Protein AF-A0A935DLG8-F1 (afdb_monomer)

Foldseek 3Di:
DVVVVVVVVVVVVCVLVVVLVVVLVVCCVPPNDVSSVVSVVVSVVVVVVVVVVVVVCVVVPVLPPPPPPPCPVVSVVLVVLVVQLVVLVVVLVVLVVCVVVVNDDPVRSVVSNVVSVVSNVVSVVVNVVSCVVVVVVVVVVVVVVVVVVVVVVVVVPDDDDDDDDDDDDDDDDDQQADPVPRHRDDPPDQAHPPPRHGDDDDDPDDDD

Solvent-accessible surface area (backbone atoms only — not comparable to full-atom values): 12478 Å² total; per-residue (Å²): 115,68,74,59,52,57,51,50,55,54,51,60,69,43,47,64,57,50,50,55,55,60,57,36,53,62,37,36,76,75,64,31,70,72,50,32,55,53,49,52,53,49,54,52,50,55,49,50,52,51,53,52,50,51,54,50,45,55,71,73,38,80,85,64,74,88,55,81,86,82,39,64,65,58,51,52,54,50,50,54,35,51,51,50,27,50,50,25,54,48,50,52,53,53,51,52,50,36,39,74,72,65,77,42,54,75,66,62,47,53,56,51,49,54,51,35,52,49,52,26,52,52,29,49,50,55,49,55,58,69,43,45,66,57,51,56,51,52,51,50,54,50,53,53,51,52,51,51,53,53,50,62,61,54,69,72,71,66,87,85,79,84,85,85,81,89,77,90,83,90,78,82,90,72,91,73,35,36,92,89,76,57,51,77,60,64,98,82,48,56,48,33,91,86,79,65,49,69,67,67,82,79,84,82,78,86,80,134

pLDDT: mean 79.9, std 19.85, range [30.58, 98.25]

Mean predicted aligned error: 19.01 Å

Radius of gyration: 32.52 Å; Cα contacts (8 Å, |Δi|>4): 87; chains: 1; bounding box: 88×68×73 Å

Sequence (208 aa):
MTEAHERFGRYMALIPVAVVALVAVPIGLTKGAPAVVLWFGFAMFSGAVLLFWETLRLVLDPTRSGDAAEGEDDGAALGALEERKRAAVQALRDLEFERSIGRLGEEDHRALEARYREEARAAMRAIDEGIGPWRTRAEAMLAEAEAAELAVTSDAAKPDAAKSETKATAAPATEAGCPKCQTLNDEDAVFCKRCGHRLKAEVADATT

Structure (mmCIF, N/CA/C/O backbone):
data_AF-A0A935DLG8-F1
#
_entry.id   AF-A0A935DLG8-F1
#
loop_
_atom_site.group_PDB
_atom_site.id
_atom_site.type_symbol
_atom_site.label_atom_id
_atom_site.label_alt_id
_atom_site.label_comp_id
_atom_site.label_asym_id
_atom_site.label_entity_id
_atom_site.label_seq_id
_atom_site.pdbx_PDB_ins_code
_atom_site.Cartn_x
_atom_site.Cartn_y
_atom_site.Cartn_z
_atom_site.occupancy
_atom_site.B_iso_or_equiv
_atom_site.auth_seq_id
_atom_site.auth_comp_id
_atom_site.auth_asym_id
_atom_site.auth_atom_id
_atom_site.pdbx_PDB_model_num
ATOM 1 N N . MET A 1 1 ? -4.956 -18.306 -28.225 1.00 52.53 1 MET A N 1
ATOM 2 C CA . MET A 1 1 ? -4.948 -16.907 -27.730 1.00 52.53 1 MET A CA 1
ATOM 3 C C . MET A 1 1 ? -3.629 -16.518 -27.054 1.00 52.53 1 MET A C 1
ATOM 5 O O . MET A 1 1 ? -3.282 -15.346 -27.079 1.00 52.53 1 MET A O 1
ATOM 9 N N . THR A 1 2 ? -2.842 -17.474 -26.553 1.00 57.19 2 THR A N 1
ATOM 10 C CA . THR A 1 2 ? -1.511 -17.269 -25.947 1.00 57.19 2 THR A CA 1
ATOM 11 C C . THR A 1 2 ? -0.464 -16.663 -26.900 1.00 57.19 2 THR A C 1
ATOM 13 O O . THR A 1 2 ? 0.182 -15.683 -26.545 1.00 57.19 2 THR A O 1
ATOM 16 N N . GLU A 1 3 ? -0.376 -17.119 -28.157 1.00 60.28 3 GLU A N 1
ATOM 17 C CA . GLU A 1 3 ? 0.591 -16.575 -29.140 1.00 60.28 3 GLU A CA 1
ATOM 18 C C . GLU A 1 3 ? 0.334 -15.115 -29.567 1.00 60.28 3 GLU A C 1
ATOM 20 O O . GLU A 1 3 ? 1.223 -14.436 -30.093 1.00 60.28 3 GLU A O 1
ATOM 25 N N . ALA A 1 4 ? -0.901 -14.629 -29.418 1.00 62.75 4 ALA A N 1
ATOM 26 C CA . ALA A 1 4 ? -1.255 -13.248 -29.741 1.00 62.75 4 ALA A CA 1
ATOM 27 C C . ALA A 1 4 ? -0.830 -12.295 -28.611 1.00 62.75 4 ALA A C 1
ATOM 29 O O . ALA A 1 4 ? -0.275 -11.233 -28.893 1.00 62.75 4 ALA A O 1
ATOM 30 N N . HIS A 1 5 ? -0.995 -12.711 -27.349 1.00 62.94 5 HIS A N 1
ATOM 31 C CA . HIS A 1 5 ? -0.525 -11.971 -26.172 1.00 62.94 5 HIS A CA 1
ATOM 32 C C . HIS A 1 5 ? 1.003 -11.872 -26.121 1.00 62.94 5 HIS A C 1
ATOM 34 O O . HIS A 1 5 ? 1.548 -10.800 -25.858 1.00 62.94 5 HIS A O 1
ATOM 40 N N . GLU A 1 6 ? 1.706 -12.956 -26.453 1.00 67.50 6 GLU A N 1
ATOM 41 C CA . GLU A 1 6 ? 3.172 -12.978 -26.445 1.00 67.50 6 GLU A CA 1
ATOM 42 C C . GLU A 1 6 ? 3.780 -12.080 -27.539 1.00 67.50 6 GLU A C 1
ATOM 44 O O . GLU A 1 6 ? 4.778 -11.383 -27.331 1.00 67.50 6 GLU A O 1
ATOM 49 N N . ARG A 1 7 ? 3.148 -12.027 -28.720 1.00 68.75 7 ARG A N 1
ATOM 50 C CA . ARG A 1 7 ? 3.508 -11.055 -29.763 1.00 68.75 7 ARG A CA 1
ATOM 51 C C . ARG A 1 7 ? 3.233 -9.626 -29.307 1.00 68.75 7 ARG A C 1
ATOM 53 O O . ARG A 1 7 ? 4.105 -8.775 -29.464 1.00 68.75 7 ARG A O 1
ATOM 60 N N . PHE A 1 8 ? 2.072 -9.371 -28.712 1.00 71.50 8 PHE A N 1
ATOM 61 C CA . PHE A 1 8 ? 1.676 -8.038 -28.260 1.00 71.50 8 PHE A CA 1
ATOM 62 C C . PHE A 1 8 ? 2.629 -7.461 -27.199 1.00 71.50 8 PHE A C 1
ATOM 64 O O . PHE A 1 8 ? 3.081 -6.324 -27.340 1.00 71.50 8 PHE A O 1
ATOM 71 N N . GLY A 1 9 ? 3.027 -8.258 -26.200 1.00 74.69 9 GLY A N 1
ATOM 72 C CA . GLY A 1 9 ? 3.984 -7.835 -25.167 1.00 74.69 9 GLY A CA 1
ATOM 73 C C . GLY A 1 9 ? 5.370 -7.496 -25.727 1.00 74.69 9 GLY A C 1
ATOM 74 O O . GLY A 1 9 ? 5.982 -6.495 -25.350 1.00 74.69 9 GLY A O 1
ATOM 75 N N . ARG A 1 10 ? 5.841 -8.272 -26.708 1.00 74.94 10 ARG A N 1
ATOM 76 C CA . ARG A 1 10 ? 7.117 -8.013 -27.388 1.00 74.94 10 ARG A CA 1
ATOM 77 C C . ARG A 1 10 ? 7.081 -6.748 -28.245 1.00 74.94 10 ARG A C 1
ATOM 79 O O . ARG A 1 10 ? 8.049 -5.996 -28.232 1.00 74.94 10 ARG A O 1
ATOM 86 N N . TYR A 1 11 ? 5.983 -6.472 -28.951 1.00 78.25 11 TYR A N 1
ATOM 87 C CA . TYR A 1 11 ? 5.843 -5.211 -29.689 1.00 78.25 11 TYR A CA 1
ATOM 88 C C . TYR A 1 11 ? 5.786 -4.007 -28.745 1.00 78.25 11 TYR A C 1
ATOM 90 O O . TYR A 1 11 ? 6.473 -3.023 -28.999 1.00 78.25 11 TYR A O 1
ATOM 98 N N . MET A 1 12 ? 5.062 -4.110 -27.627 1.00 78.00 12 MET A N 1
ATOM 99 C CA . MET A 1 12 ? 4.985 -3.063 -26.599 1.00 78.00 12 MET A CA 1
ATOM 100 C C . MET A 1 12 ? 6.363 -2.670 -26.043 1.00 78.00 12 MET A C 1
ATOM 102 O O . MET A 1 12 ? 6.661 -1.482 -25.936 1.00 78.00 12 MET A O 1
ATOM 106 N N . ALA A 1 13 ? 7.235 -3.644 -25.764 1.00 78.00 13 ALA A N 1
ATOM 107 C CA . ALA A 1 13 ? 8.596 -3.381 -25.284 1.00 78.00 13 ALA A CA 1
ATOM 108 C C . ALA A 1 13 ? 9.502 -2.711 -26.339 1.00 78.00 13 ALA A C 1
ATOM 110 O O . ALA A 1 13 ? 10.445 -1.999 -25.992 1.00 78.00 13 ALA A O 1
ATOM 111 N N . LEU A 1 14 ? 9.215 -2.905 -27.630 1.00 85.38 14 LEU A N 1
ATOM 112 C CA . LEU A 1 14 ? 10.002 -2.345 -28.733 1.00 85.38 14 LEU A CA 1
ATOM 113 C C . LEU A 1 14 ? 9.584 -0.920 -29.124 1.00 85.38 14 LEU A C 1
ATOM 115 O O . LEU A 1 14 ? 10.394 -0.199 -29.706 1.00 85.38 14 LEU A O 1
ATOM 119 N N . ILE A 1 15 ? 8.365 -0.484 -28.784 1.00 86.88 15 ILE A N 1
ATOM 120 C CA . ILE A 1 15 ? 7.863 0.876 -29.063 1.00 86.88 15 ILE A CA 1
ATOM 121 C C . ILE A 1 15 ? 8.821 1.975 -28.564 1.00 86.88 15 ILE A C 1
ATOM 123 O O . ILE A 1 15 ? 9.218 2.807 -29.383 1.00 86.88 15 ILE A O 1
ATOM 127 N N . PRO A 1 16 ? 9.247 2.018 -27.285 1.00 87.44 16 PRO A N 1
ATOM 128 C CA . PRO A 1 16 ? 10.123 3.091 -26.808 1.00 87.44 16 PRO A CA 1
ATOM 129 C C . PRO A 1 16 ? 11.492 3.075 -27.498 1.00 87.44 16 PRO A C 1
ATOM 131 O O . PRO A 1 16 ? 12.027 4.133 -27.826 1.00 87.44 16 PRO A O 1
ATOM 134 N N . VAL A 1 17 ? 12.033 1.890 -27.796 1.00 89.00 17 VAL A N 1
ATOM 135 C CA . VAL A 1 17 ? 13.308 1.741 -28.518 1.00 89.00 17 VAL A CA 1
ATOM 136 C C . VAL A 1 17 ? 13.192 2.292 -29.941 1.00 89.00 17 VAL A C 1
ATOM 138 O O . VAL A 1 17 ? 14.053 3.054 -30.383 1.00 89.00 17 VAL A O 1
ATOM 141 N N . ALA A 1 18 ? 12.105 1.961 -30.641 1.00 90.12 18 ALA A N 1
ATOM 142 C CA . ALA A 1 18 ? 11.834 2.462 -31.983 1.00 90.12 18 ALA A CA 1
ATOM 143 C C . ALA A 1 18 ? 11.663 3.989 -31.999 1.00 90.12 18 ALA A C 1
ATOM 145 O O . ALA A 1 18 ? 12.208 4.652 -32.879 1.00 90.12 18 ALA A O 1
ATOM 146 N N . VAL A 1 19 ? 10.973 4.560 -31.005 1.00 91.75 19 VAL A N 1
ATOM 147 C CA . VAL A 1 19 ? 10.807 6.017 -30.864 1.00 91.75 19 VAL A CA 1
ATOM 148 C C . VAL A 1 19 ? 12.154 6.707 -30.644 1.00 91.75 19 VAL A C 1
ATOM 150 O O . VAL A 1 19 ? 12.463 7.675 -31.339 1.00 91.75 19 VAL A O 1
ATOM 153 N N . VAL A 1 20 ? 12.994 6.197 -29.736 1.00 93.88 20 VAL A N 1
ATOM 154 C CA . VAL A 1 20 ? 14.325 6.771 -29.472 1.00 93.88 20 VAL A CA 1
ATOM 155 C C . VAL A 1 20 ? 15.205 6.728 -30.725 1.00 93.88 20 VAL A C 1
ATOM 157 O O . VAL A 1 20 ? 15.853 7.726 -31.046 1.00 93.88 20 VAL A O 1
ATOM 160 N N . ALA A 1 21 ? 15.193 5.615 -31.464 1.00 90.88 21 ALA A N 1
ATOM 161 C CA . ALA A 1 21 ? 15.950 5.469 -32.706 1.00 90.88 21 ALA A CA 1
ATOM 162 C C . ALA A 1 21 ? 15.435 6.394 -33.823 1.00 90.88 21 ALA A C 1
ATOM 164 O O . ALA A 1 21 ? 16.232 7.022 -34.519 1.00 90.88 21 ALA A O 1
ATOM 165 N N . LEU A 1 22 ? 14.113 6.532 -33.968 1.00 93.75 22 LEU A N 1
ATOM 166 C CA . LEU A 1 22 ? 13.4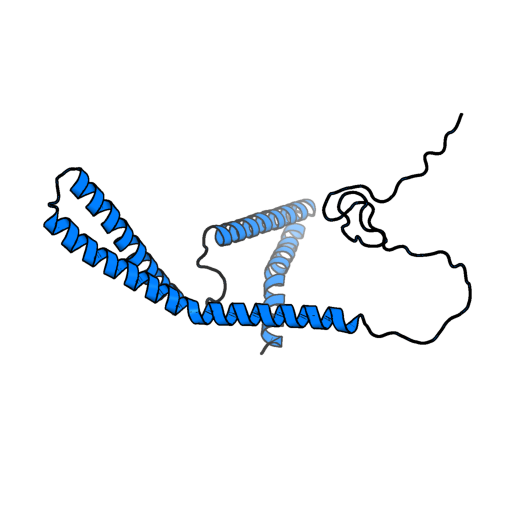98 7.386 -34.986 1.00 93.75 22 LEU A CA 1
ATOM 167 C C . LEU A 1 22 ? 13.818 8.867 -34.749 1.00 93.75 22 LEU A C 1
ATOM 169 O O . LEU A 1 22 ? 14.085 9.592 -35.703 1.00 93.75 22 LEU A O 1
ATOM 173 N N . VAL A 1 23 ? 13.865 9.306 -33.487 1.00 92.25 23 VAL A N 1
ATOM 174 C CA . VAL A 1 23 ? 14.232 10.682 -33.108 1.00 92.25 23 VAL A CA 1
ATOM 175 C C . VAL A 1 23 ? 15.739 10.947 -33.258 1.00 92.25 23 VAL A C 1
ATOM 177 O O . VAL A 1 23 ? 16.140 12.074 -33.550 1.00 92.25 23 VAL A O 1
ATOM 180 N N . ALA A 1 24 ? 16.590 9.923 -33.152 1.00 92.00 24 ALA A N 1
ATOM 181 C CA . ALA A 1 24 ? 18.034 10.074 -33.341 1.00 92.00 24 ALA A CA 1
ATOM 182 C C . ALA A 1 24 ? 18.414 10.479 -34.782 1.00 92.00 24 ALA A C 1
ATOM 184 O O . ALA A 1 24 ? 19.366 11.238 -34.976 1.00 92.00 24 ALA A O 1
ATOM 185 N N . VAL A 1 25 ? 17.654 10.027 -35.789 1.00 91.19 25 VAL A N 1
ATOM 186 C CA . VAL A 1 25 ? 17.903 10.315 -37.216 1.00 91.19 25 VAL A CA 1
ATOM 187 C C . VAL A 1 25 ? 17.856 11.822 -37.541 1.00 91.19 25 VAL A C 1
ATOM 189 O O . VAL A 1 25 ? 18.861 12.347 -38.029 1.00 91.19 25 VAL A O 1
ATOM 192 N N . PRO A 1 26 ? 16.769 12.571 -37.261 1.00 91.38 26 PRO A N 1
ATOM 193 C CA . PRO A 1 26 ? 16.723 14.009 -37.532 1.00 91.38 26 PRO A CA 1
ATOM 194 C C . PRO A 1 26 ? 17.718 14.810 -36.679 1.00 91.38 26 PRO A C 1
ATOM 196 O O . PRO A 1 26 ? 18.255 15.814 -37.154 1.00 91.38 26 PRO A O 1
ATOM 199 N N . ILE A 1 27 ? 18.020 14.370 -35.451 1.00 91.25 27 ILE A N 1
ATOM 200 C CA . ILE A 1 27 ? 19.039 15.008 -34.599 1.00 91.25 27 ILE A CA 1
ATOM 201 C C . ILE A 1 27 ? 20.423 14.886 -35.245 1.00 91.25 27 ILE A C 1
ATOM 203 O O . ILE A 1 27 ? 21.142 15.880 -35.349 1.00 91.25 27 ILE A O 1
ATOM 207 N N . GLY A 1 28 ? 20.775 13.699 -35.746 1.00 89.75 28 GLY A N 1
ATOM 208 C CA . GLY A 1 28 ? 22.038 13.475 -36.448 1.00 89.75 28 GLY A CA 1
ATOM 209 C C . GLY A 1 28 ? 22.165 14.318 -37.715 1.00 89.75 28 GLY A C 1
ATOM 210 O O . GLY A 1 28 ? 23.213 14.921 -37.941 1.00 89.75 28 GLY A O 1
ATOM 211 N N . LEU A 1 29 ? 21.082 14.431 -38.492 1.00 92.06 29 LEU A N 1
ATOM 212 C CA . LEU A 1 29 ? 21.054 15.214 -39.732 1.00 92.06 29 LEU A CA 1
ATOM 213 C C . LEU A 1 29 ? 21.176 16.730 -39.503 1.00 92.06 29 LEU A C 1
ATOM 215 O O . LEU A 1 29 ? 21.738 17.424 -40.344 1.00 92.06 29 LEU A O 1
ATOM 219 N N . THR A 1 30 ? 20.658 17.257 -38.390 1.00 94.12 30 THR A N 1
ATOM 220 C CA . THR A 1 30 ? 20.586 18.714 -38.150 1.00 94.12 30 THR A CA 1
ATOM 221 C C . THR A 1 30 ? 21.660 19.251 -37.206 1.00 94.12 30 THR A C 1
ATOM 223 O O . THR A 1 30 ? 22.052 20.411 -37.321 1.00 94.12 30 THR A O 1
ATOM 226 N N . LYS A 1 31 ? 22.119 18.439 -36.247 1.00 92.69 31 LYS A N 1
ATOM 227 C CA . LYS A 1 31 ? 23.008 18.857 -35.147 1.00 92.69 31 LYS A CA 1
ATOM 228 C C . LYS A 1 31 ? 24.300 18.037 -35.063 1.00 92.69 31 LYS A C 1
ATOM 230 O O . LYS A 1 31 ? 25.188 18.390 -34.290 1.00 92.69 31 LYS A O 1
ATOM 235 N N . GLY A 1 32 ? 24.421 16.975 -35.862 1.00 91.31 32 GLY A N 1
ATOM 236 C CA . GLY A 1 32 ? 25.608 16.127 -35.939 1.00 91.31 32 GLY A CA 1
ATOM 237 C C . GLY A 1 32 ? 25.717 15.074 -34.830 1.00 91.31 32 GLY A C 1
ATOM 238 O O . GLY A 1 32 ? 24.891 14.978 -33.923 1.00 91.31 32 GLY A O 1
ATOM 239 N N . ALA A 1 33 ? 26.786 14.275 -34.906 1.00 89.62 33 ALA A N 1
ATOM 240 C CA . ALA A 1 33 ? 27.043 13.136 -34.023 1.00 89.62 33 ALA A CA 1
ATOM 241 C C . ALA A 1 33 ? 27.017 13.428 -32.502 1.00 89.62 33 ALA A C 1
ATOM 243 O O . ALA A 1 33 ? 26.414 12.633 -31.779 1.00 89.62 33 ALA A O 1
ATOM 244 N N . PRO A 1 34 ? 27.596 14.528 -31.967 1.00 93.44 34 PRO A N 1
ATOM 245 C CA . PRO A 1 34 ? 27.599 14.743 -30.516 1.00 93.44 34 PRO A CA 1
ATOM 246 C C . PRO A 1 34 ? 26.190 14.950 -29.940 1.00 93.44 34 PRO A C 1
ATOM 248 O O . PRO A 1 34 ? 25.916 14.529 -28.818 1.00 93.44 34 PRO A O 1
ATOM 251 N N . ALA A 1 35 ? 25.263 15.529 -30.710 1.00 92.75 35 ALA A N 1
ATOM 252 C CA . ALA A 1 35 ? 23.8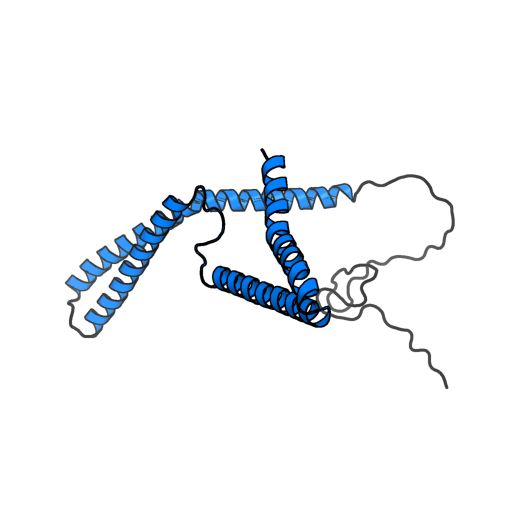78 15.705 -30.277 1.00 92.75 35 ALA A CA 1
ATOM 253 C C . ALA A 1 35 ? 23.119 14.370 -30.174 1.00 92.75 35 ALA A C 1
ATOM 255 O O . ALA A 1 35 ? 22.270 14.207 -29.299 1.00 92.75 35 ALA A O 1
ATOM 256 N N . VAL A 1 36 ? 23.458 13.394 -31.022 1.00 93.31 36 VAL A N 1
ATOM 257 C CA . VAL A 1 36 ? 22.888 12.039 -30.969 1.00 93.31 36 VAL A CA 1
ATOM 258 C C . VAL A 1 36 ? 23.322 11.313 -29.692 1.00 93.31 36 VAL A C 1
ATOM 260 O O . VAL A 1 36 ? 22.500 10.668 -29.046 1.00 93.31 36 VAL A O 1
ATOM 263 N N . VAL A 1 37 ? 24.584 11.469 -29.275 1.00 94.31 37 VAL A N 1
ATOM 264 C CA . VAL A 1 37 ? 25.089 10.893 -28.014 1.00 94.31 37 VAL A CA 1
ATOM 265 C C . VAL A 1 37 ? 24.336 11.464 -26.808 1.00 94.31 37 VAL A C 1
ATOM 267 O O . VAL A 1 37 ? 23.894 10.708 -25.943 1.00 94.31 37 VAL A O 1
ATOM 270 N N . LEU A 1 38 ? 24.130 12.785 -26.773 1.00 95.50 38 LEU A N 1
ATOM 271 C CA . LEU A 1 38 ? 23.362 13.437 -25.707 1.00 95.50 38 LEU A CA 1
ATOM 272 C C . LEU A 1 38 ? 21.899 12.973 -25.675 1.00 95.50 38 LEU A C 1
ATOM 274 O O . LEU A 1 38 ? 21.349 12.770 -24.594 1.00 95.50 38 LEU A O 1
ATOM 278 N N . TRP A 1 39 ? 21.281 12.757 -26.840 1.00 95.88 39 TRP A N 1
ATOM 279 C CA . TRP A 1 39 ? 19.919 12.231 -26.941 1.00 95.88 39 TRP A CA 1
ATOM 280 C C . TRP A 1 39 ? 19.782 10.831 -26.335 1.00 95.88 39 TRP A C 1
ATOM 282 O O . TRP A 1 39 ? 18.875 10.600 -25.537 1.00 95.88 39 TRP A O 1
ATOM 292 N N . PHE A 1 40 ? 20.697 9.911 -26.650 1.00 95.81 40 PHE A N 1
ATOM 293 C CA . PHE A 1 40 ? 20.678 8.575 -26.048 1.00 95.81 40 PHE A CA 1
ATOM 294 C C . PHE A 1 40 ? 20.892 8.622 -24.533 1.00 95.81 40 PHE A C 1
ATOM 296 O O . PHE A 1 40 ? 20.188 7.928 -23.800 1.00 95.81 40 PHE A O 1
ATOM 303 N N . GLY A 1 41 ? 21.805 9.476 -24.057 1.00 96.00 41 GLY A N 1
ATOM 304 C CA . GLY A 1 41 ? 22.008 9.695 -22.623 1.00 96.00 41 GLY A CA 1
ATOM 305 C C . GLY A 1 41 ? 20.740 10.196 -21.926 1.00 96.00 41 GLY A C 1
ATOM 306 O O . GLY A 1 41 ? 20.351 9.660 -20.890 1.00 96.00 41 GLY A O 1
ATOM 307 N N . PHE A 1 42 ? 20.049 11.168 -22.529 1.00 95.75 42 PHE A N 1
ATOM 308 C CA . PHE A 1 42 ? 18.766 11.666 -22.034 1.00 95.75 42 PHE A CA 1
ATOM 309 C C . PHE A 1 42 ? 17.694 10.571 -22.014 1.00 95.75 42 PHE A C 1
ATOM 311 O O . PHE A 1 42 ? 17.070 10.353 -20.980 1.00 95.75 42 PHE A O 1
ATOM 318 N N . ALA A 1 43 ? 17.514 9.840 -23.118 1.00 95.50 43 ALA A N 1
ATOM 319 C CA . ALA A 1 43 ? 16.517 8.777 -23.217 1.00 95.50 43 ALA A CA 1
ATOM 320 C C . ALA A 1 43 ? 16.746 7.669 -22.175 1.00 95.50 43 ALA A C 1
ATOM 322 O O . ALA A 1 43 ? 15.798 7.220 -21.529 1.00 95.50 43 ALA A O 1
ATOM 323 N N . MET A 1 44 ? 18.003 7.266 -21.966 1.00 95.94 44 MET A N 1
ATOM 324 C CA . MET A 1 44 ? 18.373 6.274 -20.956 1.00 95.94 44 MET A CA 1
ATOM 325 C C . MET A 1 44 ? 18.106 6.785 -19.534 1.00 95.94 44 MET A C 1
ATOM 327 O O . MET A 1 44 ? 17.531 6.060 -18.722 1.00 95.94 44 MET A O 1
ATOM 331 N N . PHE A 1 45 ? 18.469 8.036 -19.235 1.00 97.06 45 PHE A N 1
ATOM 332 C CA . PHE A 1 45 ? 18.216 8.643 -17.928 1.00 97.06 45 PHE A CA 1
ATOM 333 C C . PHE A 1 45 ? 16.715 8.784 -17.642 1.00 97.06 45 PHE A C 1
ATOM 335 O O . PHE A 1 45 ? 16.250 8.372 -16.582 1.00 97.06 45 PHE A O 1
ATOM 342 N N . SER A 1 46 ? 15.934 9.297 -18.595 1.00 95.00 46 SER A N 1
ATOM 343 C CA . SER A 1 46 ? 14.477 9.384 -18.471 1.00 95.00 46 SER A CA 1
ATOM 344 C C . SER A 1 46 ? 13.838 8.009 -18.278 1.00 95.00 46 SER A C 1
ATOM 346 O O . SER A 1 46 ? 12.970 7.866 -17.422 1.00 95.00 46 SER A O 1
ATOM 348 N N . GLY A 1 47 ? 14.297 6.986 -19.007 1.00 94.44 47 GLY A N 1
ATOM 349 C CA . GLY A 1 47 ? 13.851 5.606 -18.811 1.00 94.44 47 GLY A CA 1
ATOM 350 C C . GLY A 1 47 ? 14.127 5.096 -17.395 1.00 94.44 47 GLY A C 1
ATOM 351 O O . GLY A 1 47 ? 13.228 4.554 -16.757 1.00 94.44 47 GLY A O 1
ATOM 352 N N . ALA A 1 48 ? 15.329 5.334 -16.863 1.00 95.19 48 ALA A N 1
ATOM 353 C CA . ALA A 1 48 ? 15.678 4.962 -15.492 1.00 95.19 48 ALA A CA 1
ATOM 354 C C . ALA A 1 48 ? 14.802 5.676 -14.449 1.00 95.19 48 ALA A C 1
ATOM 356 O O . ALA A 1 48 ? 14.333 5.039 -13.508 1.00 95.19 48 ALA A O 1
ATOM 357 N N . VAL A 1 49 ? 14.529 6.973 -14.634 1.00 96.81 49 VAL A N 1
ATOM 358 C CA . VAL A 1 49 ? 13.634 7.745 -13.754 1.00 96.81 49 VAL A CA 1
ATOM 359 C C . VAL A 1 49 ? 12.209 7.192 -13.789 1.00 96.81 49 VAL A C 1
ATOM 361 O O . VAL A 1 49 ? 11.590 7.057 -12.736 1.00 96.81 49 VAL A O 1
ATOM 364 N N . LEU A 1 50 ? 11.689 6.835 -14.967 1.00 93.69 50 LEU A N 1
ATOM 365 C CA . LEU A 1 50 ? 10.352 6.249 -15.099 1.00 93.69 50 LEU A CA 1
ATOM 366 C C . LEU A 1 50 ? 10.266 4.861 -14.456 1.00 93.69 50 LEU A C 1
ATOM 368 O O . LEU A 1 50 ? 9.301 4.587 -13.752 1.00 93.69 50 LEU A O 1
ATOM 372 N N . LEU A 1 51 ? 11.280 4.011 -14.643 1.00 91.69 51 LEU A N 1
ATOM 373 C CA . LEU A 1 51 ? 11.345 2.692 -14.004 1.00 91.69 51 LEU A CA 1
ATOM 374 C C . LEU A 1 51 ? 11.430 2.806 -12.480 1.00 91.69 51 LEU A C 1
ATOM 376 O O . LEU A 1 51 ? 10.719 2.104 -11.761 1.00 91.69 51 LEU A O 1
ATOM 380 N N . PHE A 1 52 ? 12.265 3.717 -11.981 1.00 94.38 52 PHE A N 1
ATOM 381 C CA . PHE A 1 52 ? 12.337 4.027 -10.558 1.00 94.38 52 PHE A CA 1
ATOM 382 C C . PHE A 1 52 ? 10.986 4.511 -10.022 1.00 94.38 52 PHE A C 1
ATOM 384 O O . PHE A 1 52 ? 10.529 4.032 -8.988 1.00 94.38 52 PHE A O 1
ATOM 391 N N . TRP A 1 53 ? 10.324 5.422 -10.738 1.00 94.75 53 TRP A N 1
ATOM 392 C CA . TRP A 1 53 ? 9.017 5.946 -10.350 1.00 94.75 53 TRP A CA 1
ATOM 393 C C . TRP A 1 53 ? 7.931 4.866 -10.330 1.00 94.75 53 TRP A C 1
ATOM 395 O O . TRP A 1 53 ? 7.121 4.833 -9.407 1.00 94.75 53 TRP A O 1
ATOM 405 N N . GLU A 1 54 ? 7.934 3.955 -11.302 1.00 92.81 54 GLU A N 1
ATOM 406 C CA . GLU A 1 54 ? 6.996 2.831 -11.336 1.00 92.81 54 GLU A CA 1
ATOM 407 C C . GLU A 1 54 ? 7.248 1.860 -10.179 1.00 92.81 54 GLU A C 1
ATOM 409 O O . GLU A 1 54 ? 6.314 1.436 -9.505 1.00 92.81 54 GLU A O 1
ATOM 414 N N . THR A 1 55 ? 8.520 1.590 -9.876 1.00 88.75 55 THR A N 1
ATOM 415 C CA . THR A 1 55 ? 8.910 0.773 -8.718 1.00 88.75 55 THR A CA 1
ATOM 416 C C . THR A 1 55 ? 8.441 1.425 -7.419 1.00 88.75 55 THR A C 1
ATOM 418 O O . THR A 1 55 ? 7.885 0.762 -6.549 1.00 88.75 55 THR A O 1
ATOM 421 N N . LEU A 1 56 ? 8.615 2.743 -7.296 1.00 92.62 56 LEU A N 1
ATOM 422 C CA . LEU A 1 56 ? 8.155 3.498 -6.139 1.00 92.62 56 LEU A CA 1
ATOM 423 C C . LEU A 1 56 ? 6.630 3.445 -6.009 1.00 92.62 56 LEU A C 1
ATOM 425 O O . LEU A 1 56 ? 6.129 3.247 -4.908 1.00 92.62 56 LEU A O 1
ATOM 429 N N . ARG A 1 57 ? 5.885 3.570 -7.113 1.00 87.19 57 ARG A N 1
ATOM 430 C CA . ARG A 1 57 ? 4.426 3.419 -7.099 1.00 87.19 57 ARG A CA 1
ATOM 431 C C . ARG A 1 57 ? 3.987 2.026 -6.689 1.00 87.19 57 ARG A C 1
ATOM 433 O O . ARG A 1 57 ? 3.076 1.932 -5.887 1.00 87.19 57 ARG A O 1
ATOM 440 N N . LEU A 1 58 ? 4.640 0.975 -7.174 1.00 84.38 58 LEU A N 1
ATOM 441 C CA . LEU A 1 58 ? 4.328 -0.397 -6.764 1.00 84.38 58 LEU A CA 1
ATOM 442 C C . LEU A 1 58 ? 4.528 -0.608 -5.258 1.00 84.38 58 LEU A C 1
ATOM 444 O O . LEU A 1 58 ? 3.757 -1.318 -4.626 1.00 84.38 58 LEU A O 1
ATOM 448 N N . VAL A 1 59 ? 5.545 0.028 -4.673 1.00 84.50 59 VAL A N 1
ATOM 449 C CA . VAL A 1 59 ? 5.800 -0.048 -3.227 1.00 84.50 59 VAL A CA 1
ATOM 450 C C . VAL A 1 59 ? 4.815 0.807 -2.423 1.00 84.50 59 VAL A C 1
ATOM 452 O O . VAL A 1 59 ? 4.425 0.420 -1.324 1.00 84.50 59 VAL A O 1
ATOM 455 N N . LEU A 1 60 ? 4.425 1.976 -2.939 1.00 84.06 60 LEU A N 1
ATOM 456 C CA . LEU A 1 60 ? 3.523 2.906 -2.248 1.00 84.06 60 LEU A CA 1
ATOM 457 C C . LEU A 1 60 ? 2.038 2.573 -2.442 1.00 84.06 60 LEU A C 1
ATOM 459 O O . LEU A 1 60 ? 1.223 2.999 -1.625 1.00 84.06 60 LEU A O 1
ATOM 463 N N . ASP A 1 61 ? 1.692 1.841 -3.496 1.00 75.25 61 ASP A N 1
ATOM 464 C CA . ASP A 1 61 ? 0.330 1.461 -3.851 1.00 75.25 61 ASP A CA 1
ATOM 465 C C . ASP A 1 61 ? 0.166 -0.071 -3.833 1.00 75.25 61 ASP A C 1
ATOM 467 O O . ASP A 1 61 ? 0.207 -0.729 -4.879 1.00 75.25 61 ASP A O 1
ATOM 471 N N . PRO A 1 62 ? -0.035 -0.663 -2.641 1.00 59.06 62 PRO A N 1
ATOM 472 C CA . PRO A 1 62 ? -0.257 -2.099 -2.494 1.00 59.06 62 PRO A CA 1
ATOM 473 C C . PRO A 1 62 ? -1.572 -2.58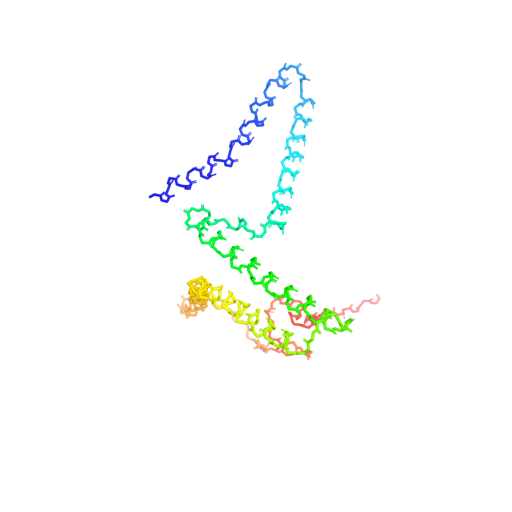4 -3.126 1.00 59.06 62 PRO A C 1
ATOM 475 O O . PRO A 1 62 ? -1.806 -3.787 -3.162 1.00 59.06 62 PRO A O 1
ATOM 478 N N . THR A 1 63 ? -2.426 -1.689 -3.639 1.00 59.81 63 THR A N 1
ATOM 479 C CA . THR A 1 63 ? -3.703 -2.064 -4.269 1.00 59.81 63 THR A CA 1
ATOM 480 C C . THR A 1 63 ? -3.576 -2.398 -5.759 1.00 59.81 63 THR A C 1
ATOM 482 O O . THR A 1 63 ? -4.532 -2.875 -6.362 1.00 59.81 63 THR A O 1
ATOM 485 N N . ARG A 1 64 ? -2.390 -2.211 -6.365 1.00 50.34 64 ARG A N 1
ATOM 486 C CA . ARG A 1 64 ? -2.172 -2.346 -7.819 1.00 50.34 64 ARG A CA 1
ATOM 487 C C . ARG A 1 64 ? -1.532 -3.669 -8.271 1.00 50.34 64 ARG A C 1
ATOM 489 O O . ARG A 1 64 ? -1.117 -3.768 -9.425 1.00 50.34 64 ARG A O 1
ATOM 496 N N . SER A 1 65 ? -1.413 -4.691 -7.419 1.00 47.72 65 SER A N 1
ATOM 497 C CA . SER A 1 65 ? -0.951 -6.016 -7.878 1.00 47.72 65 SER A CA 1
ATOM 498 C C . SER A 1 65 ? -1.846 -6.516 -9.023 1.00 47.72 65 SER A C 1
ATOM 500 O O . SER A 1 65 ? -3.061 -6.600 -8.879 1.00 47.72 65 SER A O 1
ATOM 502 N N . GLY A 1 66 ? -1.234 -6.739 -10.190 1.00 49.56 66 GLY A N 1
ATOM 503 C CA . GLY A 1 66 ? -1.861 -6.664 -11.512 1.00 49.56 66 GLY A CA 1
ATOM 504 C C . GLY A 1 66 ? -2.807 -7.794 -11.926 1.00 49.56 66 GLY A C 1
ATOM 505 O O . GLY A 1 66 ? -2.511 -8.478 -12.898 1.00 49.56 66 GLY A O 1
ATOM 506 N N . ASP A 1 67 ? -3.972 -7.893 -11.284 1.00 46.06 67 ASP A N 1
ATOM 507 C CA . ASP A 1 67 ? -5.098 -8.761 -11.690 1.00 46.06 67 ASP A CA 1
ATOM 508 C C . ASP A 1 67 ? -6.370 -7.949 -12.048 1.00 46.06 67 ASP A C 1
ATOM 510 O O . ASP A 1 67 ? -7.513 -8.377 -11.886 1.00 46.06 67 ASP A O 1
ATOM 514 N N . ALA A 1 68 ? -6.172 -6.730 -12.561 1.00 48.78 68 ALA A N 1
ATOM 515 C CA . ALA A 1 68 ? -7.198 -5.691 -12.732 1.00 48.78 68 ALA A CA 1
ATOM 516 C C . ALA A 1 68 ? -8.286 -5.958 -13.802 1.00 48.78 68 ALA A C 1
ATOM 518 O O . ALA A 1 68 ? -8.994 -5.034 -14.191 1.00 48.78 68 ALA A O 1
ATOM 519 N N . ALA A 1 69 ? -8.438 -7.182 -14.312 1.00 48.47 69 ALA A N 1
ATOM 520 C CA . ALA A 1 69 ? -9.511 -7.504 -15.262 1.00 48.47 69 ALA A CA 1
ATOM 521 C C . ALA A 1 69 ? -10.698 -8.248 -14.623 1.00 48.47 69 ALA A C 1
ATOM 523 O O . ALA A 1 69 ? -11.801 -8.163 -15.156 1.00 48.47 69 ALA A O 1
ATOM 524 N N . GLU A 1 70 ? -10.503 -8.919 -13.480 1.00 50.34 70 GLU A N 1
ATOM 525 C CA . GLU A 1 70 ? -11.573 -9.652 -12.776 1.00 50.34 70 GLU A CA 1
ATOM 526 C C . GLU A 1 70 ? -11.771 -9.200 -11.311 1.00 50.34 70 GLU A C 1
ATOM 528 O O . GLU A 1 70 ? -12.766 -9.576 -10.704 1.00 50.34 70 GLU A O 1
ATOM 533 N N . GLY A 1 71 ? -10.890 -8.350 -10.754 1.00 54.06 71 GLY A N 1
ATOM 534 C CA . GLY A 1 71 ? -10.868 -7.996 -9.320 1.00 54.06 71 GLY A CA 1
ATOM 535 C C . GLY A 1 71 ? -11.259 -6.561 -8.929 1.00 54.06 71 GLY A C 1
ATOM 536 O O . GLY A 1 71 ? -11.098 -6.201 -7.766 1.00 54.06 71 GLY A O 1
ATOM 537 N N . GLU A 1 72 ? -11.742 -5.721 -9.852 1.00 53.88 72 GLU A N 1
ATOM 538 C CA . GLU A 1 72 ? -12.055 -4.307 -9.545 1.00 53.88 72 GLU A CA 1
ATOM 539 C C . GLU A 1 72 ? -13.251 -4.170 -8.568 1.00 53.88 72 GLU A C 1
ATOM 541 O O . GLU A 1 72 ? -13.234 -3.320 -7.677 1.00 53.88 72 GLU A O 1
ATOM 546 N N . ASP A 1 73 ? -14.264 -5.041 -8.689 1.00 63.09 73 ASP A N 1
ATOM 547 C CA . ASP A 1 73 ? -15.435 -5.077 -7.788 1.00 63.09 73 ASP A CA 1
ATOM 548 C C . ASP A 1 73 ? -15.080 -5.697 -6.423 1.00 63.09 73 ASP A C 1
ATOM 550 O O . ASP A 1 73 ? -15.395 -5.139 -5.368 1.00 63.09 73 ASP A O 1
ATOM 554 N N . ASP A 1 74 ? -14.310 -6.790 -6.430 1.00 69.88 74 ASP A N 1
ATOM 555 C CA . ASP A 1 74 ? -13.834 -7.457 -5.213 1.00 69.88 74 ASP A CA 1
ATOM 556 C C . ASP A 1 74 ? -12.898 -6.554 -4.393 1.00 69.88 74 ASP A C 1
ATOM 558 O O . ASP A 1 74 ? -13.012 -6.476 -3.168 1.00 69.88 74 ASP A O 1
ATOM 562 N N . GLY A 1 75 ? -12.000 -5.817 -5.054 1.00 74.69 75 GLY A N 1
ATOM 563 C CA . GLY A 1 75 ? -11.102 -4.861 -4.407 1.00 74.69 75 GLY A CA 1
ATOM 564 C C . GLY A 1 75 ? -11.852 -3.696 -3.755 1.00 74.69 75 GLY A C 1
ATOM 565 O O . GLY A 1 75 ? -11.550 -3.321 -2.620 1.00 74.69 75 GLY A O 1
ATOM 566 N N . ALA A 1 76 ? -12.876 -3.160 -4.426 1.00 78.44 76 ALA A N 1
ATOM 567 C CA . ALA A 1 76 ? -13.726 -2.110 -3.869 1.00 78.44 76 ALA A CA 1
ATOM 568 C C . ALA A 1 76 ? -14.542 -2.609 -2.661 1.00 78.44 76 ALA A C 1
ATOM 570 O O . ALA A 1 76 ? -14.634 -1.916 -1.641 1.00 78.44 76 ALA A O 1
ATOM 571 N N . ALA A 1 77 ? -15.093 -3.825 -2.740 1.00 82.94 77 ALA A N 1
ATOM 572 C CA . ALA A 1 77 ? -15.822 -4.454 -1.643 1.00 82.94 77 ALA A CA 1
ATOM 573 C C . ALA A 1 77 ? -14.920 -4.715 -0.423 1.00 82.94 77 ALA A C 1
ATOM 575 O O . ALA A 1 77 ? -15.298 -4.387 0.708 1.00 82.94 77 ALA A O 1
ATOM 576 N N . LEU A 1 78 ? -13.709 -5.238 -0.641 1.00 85.56 78 LEU A N 1
ATOM 577 C CA . LEU A 1 78 ? -12.710 -5.436 0.412 1.00 85.56 78 LEU A CA 1
ATOM 578 C C . LEU A 1 78 ? -12.289 -4.105 1.046 1.00 85.56 78 LEU A C 1
ATOM 580 O O . LEU A 1 78 ? -12.297 -3.992 2.273 1.00 85.56 78 LEU A O 1
ATOM 584 N N . GLY A 1 79 ? -12.022 -3.073 0.243 1.00 86.69 79 GLY A N 1
ATOM 585 C CA . GLY A 1 79 ? -11.684 -1.737 0.743 1.00 86.69 79 GLY A CA 1
ATOM 586 C C . GLY A 1 79 ? -12.779 -1.142 1.637 1.00 86.69 79 GLY A C 1
ATOM 587 O O . GLY A 1 79 ? -12.492 -0.616 2.715 1.00 86.69 79 GLY A O 1
ATOM 588 N N . ALA A 1 80 ? -14.051 -1.303 1.260 1.00 89.62 80 ALA A N 1
ATOM 589 C CA . ALA A 1 80 ? -15.179 -0.862 2.081 1.00 89.62 80 ALA A CA 1
ATOM 590 C C . ALA A 1 80 ? -15.274 -1.625 3.418 1.00 89.62 80 ALA A C 1
ATOM 592 O O . ALA A 1 80 ? -15.613 -1.040 4.451 1.00 89.62 80 ALA A O 1
ATOM 593 N N . LEU A 1 81 ? -14.972 -2.929 3.431 1.00 93.19 81 LEU A N 1
ATOM 594 C CA . LEU A 1 81 ? -14.916 -3.722 4.664 1.00 93.19 81 LEU A CA 1
ATOM 595 C C . LEU A 1 81 ? -13.747 -3.297 5.565 1.00 93.19 81 LEU A C 1
ATOM 597 O O . LEU A 1 81 ? -13.907 -3.209 6.787 1.00 93.19 81 LEU A O 1
ATOM 601 N N . GLU A 1 82 ? -12.587 -2.992 4.986 1.00 93.69 82 GLU A N 1
ATOM 602 C CA . GLU A 1 82 ? -11.422 -2.499 5.722 1.00 93.69 82 GLU A CA 1
ATOM 603 C C . GLU A 1 82 ? -11.670 -1.134 6.361 1.00 93.69 82 GLU A C 1
ATOM 605 O O . GLU A 1 82 ? -11.300 -0.919 7.521 1.00 93.69 82 GLU A O 1
ATOM 610 N N . GLU A 1 83 ? -12.341 -0.233 5.646 1.00 94.69 83 GLU A N 1
ATOM 611 C CA . GLU A 1 83 ? -12.740 1.067 6.173 1.00 94.69 83 GLU A CA 1
ATOM 612 C C . GLU A 1 83 ? -13.711 0.911 7.349 1.00 94.69 83 GLU A C 1
ATOM 614 O O . GLU A 1 83 ? -13.483 1.493 8.413 1.00 94.69 83 GLU A O 1
ATOM 619 N N . ARG A 1 84 ? -14.727 0.041 7.223 1.00 93.56 84 ARG A N 1
ATOM 620 C CA . ARG A 1 84 ? -15.648 -0.285 8.330 1.00 93.56 84 ARG A CA 1
ATOM 621 C C . ARG A 1 84 ? -14.910 -0.851 9.541 1.00 93.56 84 ARG A C 1
ATOM 623 O O . ARG A 1 84 ? -15.151 -0.406 10.663 1.00 93.56 84 ARG A O 1
ATOM 630 N N . LYS A 1 85 ? -13.974 -1.786 9.336 1.00 97.50 85 LYS A N 1
ATOM 631 C CA . LYS A 1 85 ? -13.124 -2.336 10.408 1.00 97.50 85 LYS A CA 1
ATOM 632 C C . LYS A 1 85 ? -12.342 -1.223 11.103 1.00 97.50 85 LYS A C 1
ATOM 634 O O . LYS A 1 85 ? -12.318 -1.156 12.332 1.00 97.50 85 LYS A O 1
ATOM 639 N N . ARG A 1 86 ? -11.691 -0.352 10.328 1.00 97.69 86 ARG A N 1
ATOM 640 C CA . ARG A 1 86 ? -10.874 0.747 10.854 1.00 97.69 86 ARG A CA 1
ATOM 641 C C . ARG A 1 86 ? -11.721 1.741 11.645 1.00 97.69 86 ARG A C 1
ATOM 643 O O . ARG A 1 86 ? -11.302 2.137 12.730 1.00 97.69 86 ARG A O 1
ATOM 650 N N . ALA A 1 87 ? -12.902 2.090 11.140 1.00 97.44 87 ALA A N 1
ATOM 651 C CA . ALA A 1 87 ? -13.848 2.971 11.813 1.00 97.44 87 ALA A CA 1
ATOM 652 C C . ALA A 1 87 ? -14.339 2.372 13.140 1.00 97.44 87 ALA A C 1
ATOM 654 O O . ALA A 1 87 ? -14.273 3.044 14.166 1.00 97.44 87 ALA A O 1
ATOM 655 N N . ALA A 1 88 ? -14.738 1.095 13.158 1.00 96.94 88 ALA A N 1
ATOM 656 C CA . ALA A 1 88 ? -15.204 0.427 14.374 1.00 96.94 88 ALA A CA 1
ATOM 657 C C . ALA A 1 88 ? -14.101 0.318 15.444 1.00 96.94 88 ALA A C 1
ATOM 659 O O . ALA A 1 88 ? -14.335 0.587 16.620 1.00 96.94 88 ALA A O 1
ATOM 660 N N . VAL A 1 89 ? -12.868 -0.020 15.046 1.00 97.56 89 VAL A N 1
ATOM 661 C CA . VAL A 1 89 ? -11.724 -0.082 15.974 1.00 97.56 89 VAL A CA 1
ATOM 662 C C . VAL A 1 89 ? -11.345 1.305 16.492 1.00 97.56 89 VAL A C 1
ATOM 664 O O . VAL A 1 89 ? -10.982 1.443 17.660 1.00 97.56 89 VAL A O 1
ATOM 667 N N . GLN A 1 90 ? -11.436 2.337 15.651 1.00 98.25 90 GLN A N 1
ATOM 668 C CA . GLN A 1 90 ? -11.217 3.710 16.090 1.00 98.25 90 GLN A CA 1
ATOM 669 C C . GLN A 1 90 ? -12.284 4.144 17.100 1.00 98.25 90 GLN A C 1
ATOM 671 O O . GLN A 1 90 ? -11.921 4.629 18.167 1.00 98.25 90 GLN A O 1
ATOM 676 N N . ALA A 1 91 ? -13.563 3.878 16.822 1.00 97.44 91 ALA A N 1
ATOM 677 C CA . ALA A 1 91 ? -14.665 4.199 17.725 1.00 97.44 91 ALA A CA 1
ATOM 678 C C . ALA A 1 91 ? -14.492 3.546 19.105 1.00 97.44 91 ALA A C 1
ATOM 680 O O . ALA A 1 91 ? -14.706 4.198 20.121 1.00 97.44 91 ALA A O 1
ATOM 681 N N . LEU A 1 92 ? -14.021 2.293 19.168 1.00 97.75 92 LEU A N 1
ATOM 682 C CA . LEU A 1 92 ? -13.711 1.633 20.444 1.00 97.75 92 LEU A CA 1
ATOM 683 C C . LEU A 1 92 ? -12.631 2.371 21.253 1.00 97.75 92 LEU A C 1
ATOM 685 O O . LEU A 1 92 ? -12.737 2.451 22.474 1.00 97.75 92 LEU A O 1
ATOM 689 N N . ARG A 1 93 ? -11.601 2.920 20.595 1.00 98.00 93 ARG A N 1
ATOM 690 C CA . ARG A 1 93 ? -10.561 3.712 21.278 1.00 98.00 93 ARG A CA 1
ATOM 691 C C . ARG A 1 93 ? -11.095 5.049 21.771 1.00 98.00 93 ARG A C 1
ATOM 693 O O . ARG A 1 93 ? -10.752 5.465 22.875 1.00 98.00 93 ARG A O 1
ATOM 700 N N . ASP A 1 94 ? -11.930 5.696 20.969 1.00 97.19 94 ASP A N 1
ATOM 701 C CA . ASP A 1 94 ? -12.514 6.987 21.320 1.00 97.19 94 ASP A CA 1
ATOM 702 C C . ASP A 1 94 ? -13.483 6.838 22.508 1.00 97.19 94 ASP A C 1
ATOM 704 O O . ASP A 1 94 ? -13.417 7.625 23.450 1.00 97.19 94 ASP A O 1
ATOM 708 N N . LEU A 1 95 ? -14.298 5.775 22.546 1.00 97.31 95 LEU A N 1
ATOM 709 C CA . LEU A 1 95 ? -15.183 5.468 23.681 1.00 97.31 95 LEU A CA 1
ATOM 710 C C . LEU A 1 95 ? -14.417 5.227 24.986 1.00 97.31 95 LEU A C 1
ATOM 712 O O . LEU A 1 95 ? -14.803 5.745 26.035 1.00 97.31 95 LEU A O 1
ATOM 716 N N . GLU A 1 96 ? -13.316 4.477 24.922 1.00 96.19 96 GLU A N 1
ATOM 717 C CA . GLU A 1 96 ? -12.453 4.228 26.079 1.00 96.19 96 GLU A CA 1
ATOM 718 C C . GLU A 1 96 ? -11.840 5.537 26.600 1.00 96.19 96 GLU A C 1
ATOM 720 O O . GLU A 1 96 ? -11.806 5.786 27.808 1.00 96.19 96 GLU A O 1
ATOM 725 N N . PHE A 1 97 ? -11.417 6.417 25.688 1.00 97.69 97 PHE A N 1
ATOM 726 C CA . PHE A 1 97 ? -10.929 7.742 26.048 1.00 97.69 97 PHE A CA 1
ATOM 727 C C . PHE A 1 97 ? -12.022 8.579 26.726 1.00 97.69 97 PHE A C 1
ATOM 729 O O . PHE A 1 97 ? -11.779 9.135 27.798 1.00 97.69 97 PHE A O 1
ATOM 736 N N . GLU A 1 98 ? -13.233 8.629 26.166 1.00 96.62 98 GLU A N 1
ATOM 737 C CA . GLU A 1 98 ? -14.363 9.372 26.738 1.00 96.62 98 GLU A CA 1
ATOM 738 C C . GLU A 1 98 ? -14.772 8.877 28.129 1.00 96.62 98 GLU A C 1
ATOM 740 O O . GLU A 1 98 ? -15.080 9.685 29.012 1.00 96.62 98 GLU A O 1
ATOM 745 N N . ARG A 1 99 ? -14.713 7.562 28.355 1.00 96.81 99 ARG A N 1
ATOM 746 C CA . ARG A 1 99 ? -14.887 6.962 29.680 1.00 96.81 99 ARG A CA 1
ATOM 747 C C . ARG A 1 99 ? -13.786 7.407 30.642 1.00 96.81 99 ARG A C 1
ATOM 749 O O . ARG A 1 99 ? -14.082 7.804 31.766 1.00 96.81 99 ARG A O 1
ATOM 756 N N . SER A 1 100 ? -12.526 7.390 30.203 1.00 95.94 100 SER A N 1
ATOM 757 C CA . SER A 1 100 ? -11.378 7.740 31.054 1.00 95.94 100 SER A CA 1
ATOM 758 C C . SER A 1 100 ? -11.406 9.192 31.552 1.00 95.94 100 SER A C 1
ATOM 760 O O . SER A 1 100 ? -10.978 9.473 32.669 1.00 95.94 100 SER A O 1
ATOM 762 N N . ILE A 1 101 ? -11.964 10.109 30.753 1.00 96.69 101 ILE A N 1
ATOM 763 C CA . ILE A 1 101 ? -12.151 11.523 31.115 1.00 96.69 101 ILE A CA 1
ATOM 764 C C . ILE A 1 101 ? -13.478 11.782 31.852 1.00 96.69 101 ILE A C 1
ATOM 766 O O . ILE A 1 101 ? -13.794 12.932 32.154 1.00 96.69 101 ILE A O 1
ATOM 770 N N . GLY A 1 102 ? -14.267 10.735 32.123 1.00 92.62 102 GLY A N 1
ATOM 771 C CA . GLY A 1 102 ? -15.553 10.816 32.819 1.00 92.62 102 GLY A CA 1
ATOM 772 C C . GLY A 1 102 ? -16.680 11.460 32.006 1.00 92.62 102 GLY A C 1
ATOM 773 O O . GLY A 1 102 ? -17.685 11.865 32.587 1.00 92.62 102 GLY A O 1
ATOM 774 N N . ARG A 1 103 ? -16.528 11.581 30.679 1.00 94.56 103 ARG A N 1
ATOM 775 C CA . ARG A 1 103 ? -17.547 12.161 29.785 1.00 94.56 103 ARG A CA 1
ATOM 776 C C . ARG A 1 103 ? -18.654 11.165 29.433 1.00 94.56 103 ARG A C 1
ATOM 778 O O . ARG A 1 103 ? -19.751 11.588 29.083 1.00 94.56 103 ARG A O 1
ATOM 785 N N . LEU A 1 104 ? -18.370 9.869 29.551 1.00 94.00 104 LEU A N 1
ATOM 786 C CA . LEU A 1 104 ? -19.293 8.781 29.243 1.00 94.00 104 LEU A CA 1
ATOM 787 C C . LEU A 1 104 ? -19.509 7.883 30.469 1.00 94.00 104 LEU A C 1
ATOM 789 O O . LEU A 1 104 ? -18.547 7.491 31.130 1.00 94.00 104 LEU A O 1
ATOM 793 N N . GLY A 1 105 ? -20.769 7.559 30.769 1.00 93.94 105 GLY A N 1
ATOM 794 C CA . GLY A 1 105 ? -21.131 6.667 31.873 1.00 93.94 105 GLY A CA 1
ATOM 795 C C . GLY A 1 105 ? -20.818 5.194 31.578 1.00 93.94 105 GLY A C 1
ATOM 796 O O . GLY A 1 105 ? -20.788 4.769 30.427 1.00 93.94 105 GLY A O 1
ATOM 797 N N . GLU A 1 106 ? -20.623 4.386 32.625 1.00 93.25 106 GLU A N 1
ATOM 798 C CA . GLU A 1 106 ? -20.227 2.970 32.493 1.00 93.25 106 GLU A CA 1
ATOM 799 C C . GLU A 1 106 ? -21.308 2.085 31.841 1.00 93.25 106 GLU A C 1
ATOM 801 O O . GLU A 1 106 ? -21.009 1.045 31.252 1.00 93.25 106 GLU A O 1
ATOM 806 N N . GLU A 1 107 ? -22.583 2.449 31.979 1.00 93.44 107 GLU A N 1
ATOM 807 C CA . GLU A 1 107 ? -23.690 1.742 31.325 1.00 93.44 107 GLU A CA 1
ATOM 808 C C . GLU A 1 107 ? -23.705 2.019 29.815 1.00 93.44 107 GLU A C 1
ATOM 810 O O . GLU A 1 107 ? -23.663 1.076 29.021 1.00 93.44 107 GLU A O 1
ATOM 815 N N . ASP A 1 108 ? -23.649 3.297 29.429 1.00 95.19 108 ASP A N 1
ATOM 816 C CA . ASP A 1 108 ? -23.603 3.725 28.027 1.00 95.19 108 ASP A CA 1
ATOM 817 C C . ASP A 1 108 ? -22.349 3.207 27.317 1.00 95.19 108 ASP A C 1
ATOM 819 O O . ASP A 1 108 ? -22.427 2.707 26.193 1.00 95.19 108 ASP A O 1
ATOM 823 N N . HIS A 1 109 ? -21.196 3.257 27.995 1.00 96.12 109 HIS A N 1
ATOM 824 C CA . HIS A 1 109 ? -19.949 2.700 27.483 1.00 96.12 109 HIS A CA 1
ATOM 825 C C . HIS A 1 109 ? -20.102 1.214 27.152 1.00 96.12 109 HIS A C 1
ATOM 827 O O . HIS A 1 109 ? -19.802 0.812 26.032 1.00 96.12 109 HIS A O 1
ATOM 833 N N . ARG A 1 110 ? -20.629 0.399 28.079 1.00 96.19 110 ARG A N 1
ATOM 834 C CA . A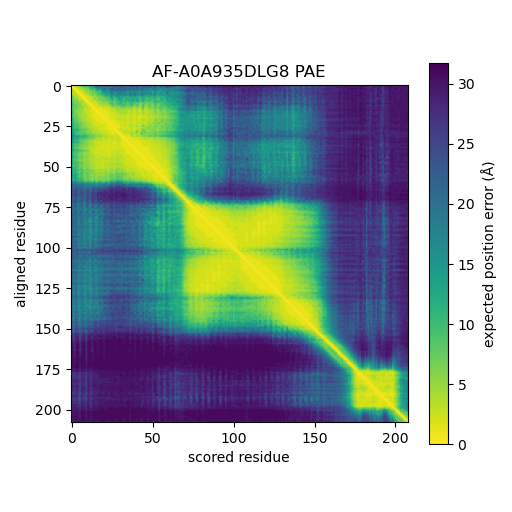RG A 1 110 ? -20.812 -1.046 27.855 1.00 96.19 110 ARG A CA 1
ATOM 835 C C . ARG A 1 110 ? -21.760 -1.343 26.693 1.00 96.19 110 ARG A C 1
ATOM 837 O O . ARG A 1 110 ? -21.496 -2.264 25.919 1.00 96.19 110 ARG A O 1
ATOM 844 N N . ALA A 1 111 ? -22.840 -0.573 26.556 1.00 96.50 111 ALA A N 1
ATOM 845 C CA . ALA A 1 111 ? -23.786 -0.735 25.456 1.00 96.50 111 ALA A CA 1
ATOM 846 C C . ALA A 1 111 ? -23.146 -0.411 24.091 1.00 96.50 111 ALA A C 1
ATOM 848 O O . ALA A 1 111 ? -23.256 -1.201 23.149 1.00 96.50 111 ALA A O 1
ATOM 849 N N . LEU A 1 112 ? -22.434 0.716 23.987 1.00 96.62 112 LEU A N 1
ATOM 850 C CA . LEU A 1 112 ? -21.773 1.141 22.748 1.00 96.62 112 LEU A CA 1
ATOM 851 C C . LEU A 1 112 ? -20.577 0.246 22.393 1.00 96.62 112 LEU A C 1
ATOM 853 O O . LEU A 1 112 ? -20.421 -0.153 21.239 1.00 96.62 112 LEU A O 1
ATOM 857 N N . GLU A 1 113 ? -19.769 -0.129 23.381 1.00 97.12 113 GLU A N 1
ATOM 858 C CA . GLU A 1 113 ? -18.628 -1.032 23.226 1.00 97.12 113 GLU A CA 1
ATOM 859 C C . GLU A 1 113 ? -19.060 -2.395 22.670 1.00 97.12 113 GLU A C 1
ATOM 861 O O . GLU A 1 113 ? -18.416 -2.923 21.760 1.00 97.12 113 GLU A O 1
ATOM 866 N N . ALA A 1 114 ? -20.162 -2.963 23.175 1.00 97.69 114 ALA A N 1
ATOM 867 C CA . ALA A 1 114 ? -20.699 -4.227 22.676 1.00 97.69 114 ALA A CA 1
ATOM 868 C C . ALA A 1 114 ? -21.069 -4.140 21.188 1.00 97.69 114 ALA A C 1
ATOM 870 O O . ALA A 1 114 ? -20.671 -5.007 20.406 1.00 97.69 114 ALA A O 1
ATOM 871 N N . ARG A 1 115 ? -21.751 -3.060 20.789 1.00 97.38 115 ARG A N 1
ATOM 872 C CA . ARG A 1 115 ? -22.158 -2.824 19.401 1.00 97.38 115 ARG A CA 1
ATOM 873 C C . ARG A 1 115 ? -20.958 -2.676 18.463 1.00 97.38 115 ARG A C 1
ATOM 875 O O . ARG A 1 115 ? -20.870 -3.387 17.467 1.00 97.38 115 ARG A O 1
ATOM 882 N N . TYR A 1 116 ? -19.996 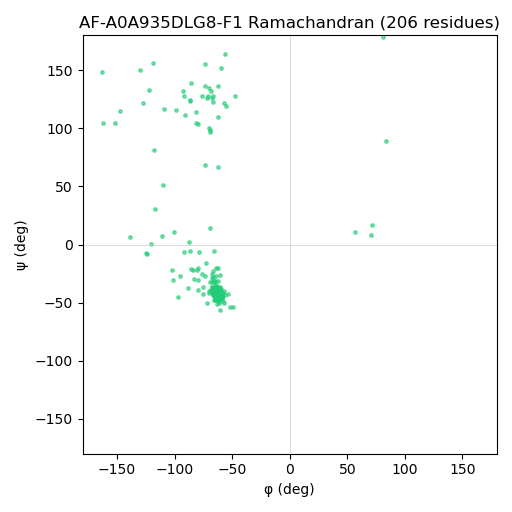-1.809 18.787 1.00 97.38 116 TYR A N 1
ATOM 883 C CA . TYR A 1 116 ? -18.823 -1.608 17.926 1.00 97.38 116 TYR A CA 1
ATOM 884 C C . TYR A 1 116 ? -17.904 -2.834 17.878 1.00 97.38 116 TYR A C 1
ATOM 886 O O . TYR A 1 116 ? -17.262 -3.088 16.857 1.00 97.38 116 TYR A O 1
ATOM 894 N N . ARG A 1 117 ? -17.855 -3.647 18.943 1.00 97.31 117 ARG A N 1
ATOM 895 C CA . ARG A 1 117 ? -17.165 -4.946 18.902 1.00 97.31 117 ARG A CA 1
ATOM 896 C C . ARG A 1 117 ? -17.830 -5.925 17.950 1.00 97.31 117 ARG A C 1
ATOM 898 O O . ARG A 1 117 ? -17.120 -6.672 17.279 1.00 97.31 117 ARG A O 1
ATOM 905 N N . GLU A 1 118 ? -19.155 -5.962 17.915 1.00 97.94 118 GLU A N 1
ATOM 906 C CA . GLU A 1 118 ? -19.885 -6.784 16.955 1.00 97.94 118 GLU A CA 1
ATOM 907 C C . GLU A 1 118 ? -19.604 -6.323 15.521 1.00 97.94 118 GLU A C 1
ATOM 909 O O . GLU A 1 118 ? -19.202 -7.141 14.696 1.00 97.94 118 GLU A O 1
ATOM 914 N N . GLU A 1 119 ? -19.690 -5.017 15.253 1.00 96.12 119 GLU A N 1
ATOM 915 C CA . GLU A 1 119 ? -19.395 -4.432 13.938 1.00 96.12 119 GLU A CA 1
ATOM 916 C C . GLU A 1 119 ? -17.953 -4.731 13.483 1.00 96.12 119 GLU A C 1
ATOM 918 O O . GLU A 1 119 ? -17.734 -5.174 12.353 1.00 96.12 119 GLU A O 1
ATOM 923 N N . ALA A 1 120 ? -16.962 -4.582 14.373 1.00 97.12 120 ALA A N 1
ATOM 924 C CA . ALA A 1 120 ? -15.569 -4.913 14.075 1.00 97.12 120 ALA A CA 1
ATOM 925 C C . ALA A 1 120 ? -15.380 -6.408 13.760 1.00 97.12 120 ALA A C 1
ATOM 927 O O . ALA A 1 120 ? -14.693 -6.756 12.799 1.00 97.12 120 ALA A O 1
ATOM 928 N N . ARG A 1 121 ? -16.005 -7.301 14.542 1.00 97.94 121 ARG A N 1
ATOM 929 C CA . ARG A 1 121 ? -15.947 -8.756 14.314 1.00 97.94 121 ARG A CA 1
ATOM 930 C C . ARG A 1 121 ? -16.621 -9.150 13.004 1.00 97.94 121 ARG A C 1
ATOM 932 O O . ARG A 1 121 ? -16.090 -9.999 12.295 1.00 97.94 121 ARG A O 1
ATOM 939 N N . ALA A 1 122 ? -17.764 -8.547 12.685 1.00 96.38 122 ALA A N 1
ATOM 940 C CA . ALA A 1 122 ? -18.481 -8.796 11.441 1.00 96.38 122 ALA A CA 1
ATOM 941 C C . ALA A 1 122 ? -17.640 -8.382 10.225 1.00 96.38 122 ALA A C 1
ATOM 943 O O . ALA A 1 122 ? -17.489 -9.169 9.295 1.00 96.38 122 ALA A O 1
ATOM 944 N N . ALA A 1 123 ? -17.017 -7.198 10.268 1.00 94.31 123 ALA A N 1
ATOM 945 C CA . ALA A 1 123 ? -16.128 -6.738 9.204 1.00 94.31 123 ALA A CA 1
ATOM 946 C C . ALA A 1 123 ? -14.905 -7.656 9.025 1.00 94.31 123 ALA A C 1
ATOM 948 O O . ALA A 1 123 ? -14.553 -7.990 7.899 1.00 94.31 123 ALA A O 1
ATOM 949 N N . MET A 1 124 ? -14.279 -8.109 10.120 1.00 94.94 124 MET A N 1
ATOM 950 C CA . MET A 1 124 ? -13.142 -9.041 10.052 1.00 94.94 124 MET A CA 1
ATOM 951 C C . MET A 1 124 ? -13.528 -10.391 9.438 1.00 94.94 124 MET A C 1
ATOM 953 O O . MET A 1 124 ? -12.809 -10.880 8.574 1.00 94.94 124 MET A O 1
ATOM 957 N N . ARG A 1 125 ? -14.677 -10.962 9.825 1.00 95.06 125 ARG A N 1
ATOM 958 C CA . ARG A 1 125 ? -15.161 -12.231 9.253 1.00 95.06 125 ARG A CA 1
ATOM 959 C C . ARG A 1 125 ? -15.433 -12.124 7.758 1.00 95.06 125 ARG A C 1
ATOM 961 O O . ARG A 1 125 ? -15.012 -12.996 7.015 1.00 95.06 125 ARG A O 1
ATOM 968 N N . ALA A 1 126 ? -16.074 -11.041 7.323 1.00 92.25 126 ALA A N 1
ATOM 969 C CA . ALA A 1 126 ? -16.345 -10.815 5.907 1.00 92.25 126 ALA A CA 1
ATOM 970 C C . ALA A 1 126 ? -15.050 -10.688 5.080 1.00 92.25 126 ALA A C 1
ATOM 972 O O . ALA A 1 126 ? -14.976 -11.199 3.966 1.00 92.25 126 ALA A O 1
ATOM 973 N N . ILE A 1 127 ? -14.008 -10.056 5.637 1.00 92.31 127 ILE A N 1
ATOM 974 C CA . ILE A 1 127 ? -12.680 -10.002 5.005 1.00 92.31 127 ILE A CA 1
ATOM 975 C C . ILE A 1 127 ? -12.069 -11.406 4.919 1.00 92.31 127 ILE A C 1
ATOM 977 O O . ILE A 1 127 ? -11.599 -11.802 3.856 1.00 92.31 127 ILE A O 1
ATOM 981 N N . ASP A 1 128 ? -12.094 -12.176 6.009 1.00 91.12 128 ASP A N 1
ATOM 982 C CA . ASP A 1 128 ? -11.555 -13.542 6.027 1.00 91.12 128 ASP A CA 1
ATOM 983 C C . ASP A 1 128 ? -12.267 -14.469 5.026 1.00 91.12 128 ASP A C 1
ATOM 985 O O . ASP A 1 128 ? -11.610 -15.272 4.360 1.00 91.12 128 ASP A O 1
ATOM 989 N N . GLU A 1 129 ? -13.587 -14.336 4.885 1.00 89.25 129 GLU A N 1
ATOM 990 C CA . GLU A 1 129 ? -14.390 -15.067 3.899 1.00 89.25 129 GLU A CA 1
ATOM 991 C C . GLU A 1 129 ? -13.991 -14.700 2.462 1.00 89.25 129 GLU A C 1
ATOM 993 O O . GLU A 1 129 ? -13.774 -15.596 1.643 1.00 89.25 129 GLU A O 1
ATOM 998 N N . GLY A 1 130 ? -13.800 -13.407 2.171 1.00 84.94 130 GLY A N 1
ATOM 999 C CA . GLY A 1 130 ? -13.335 -12.934 0.861 1.00 84.94 130 GLY A CA 1
ATOM 1000 C C . GLY A 1 130 ? -11.919 -13.403 0.498 1.00 84.94 130 GLY A C 1
ATOM 1001 O O . GLY A 1 130 ? -11.602 -13.580 -0.676 1.00 84.94 130 GLY A O 1
ATOM 1002 N N . ILE A 1 131 ? -11.070 -13.674 1.494 1.00 84.81 131 ILE A N 1
ATOM 1003 C CA . ILE A 1 131 ? -9.698 -14.170 1.301 1.00 84.81 131 ILE A CA 1
ATOM 1004 C C . ILE A 1 131 ? -9.657 -15.687 1.011 1.00 84.81 131 ILE A C 1
ATOM 1006 O O . ILE A 1 131 ? -8.674 -16.179 0.453 1.00 84.81 131 ILE A O 1
ATOM 1010 N N . GLY A 1 132 ? -10.702 -16.445 1.361 1.00 84.88 132 GLY A N 1
ATOM 1011 C CA . GLY A 1 132 ? -10.748 -17.909 1.231 1.00 84.88 132 GLY A CA 1
ATOM 1012 C C . GLY A 1 132 ? -10.322 -18.450 -0.147 1.00 84.88 132 GLY A C 1
ATOM 1013 O O . GLY A 1 132 ? -9.384 -19.247 -0.205 1.00 84.88 132 GLY A O 1
ATOM 1014 N N . PRO A 1 133 ? -10.924 -17.989 -1.261 1.00 83.44 133 PRO A N 1
ATOM 1015 C CA . PRO A 1 133 ? -10.561 -18.440 -2.608 1.00 83.44 133 PRO A CA 1
ATOM 1016 C C . PRO A 1 133 ? -9.095 -18.165 -2.969 1.00 83.44 133 PRO A C 1
ATOM 1018 O O . PRO A 1 133 ? -8.433 -18.998 -3.591 1.00 83.44 133 PRO A O 1
ATOM 1021 N N . TRP A 1 134 ? -8.569 -17.015 -2.541 1.00 79.50 134 TRP A N 1
ATOM 1022 C CA . TRP A 1 134 ? -7.175 -16.632 -2.755 1.00 79.50 134 TRP A CA 1
ATOM 1023 C C . TRP A 1 134 ? -6.214 -17.515 -1.959 1.00 79.50 134 TRP A C 1
ATOM 1025 O O . TRP A 1 134 ? -5.181 -17.914 -2.494 1.00 79.50 134 TRP A O 1
ATOM 1035 N N . ARG A 1 135 ? -6.570 -17.886 -0.718 1.00 83.69 135 ARG A N 1
ATOM 1036 C CA . ARG A 1 135 ? -5.802 -18.858 0.081 1.00 83.69 135 ARG A CA 1
ATOM 1037 C C . ARG A 1 135 ? -5.745 -20.212 -0.608 1.00 83.69 135 ARG A C 1
ATOM 1039 O O . ARG A 1 135 ? -4.654 -20.733 -0.795 1.00 83.69 135 ARG A O 1
ATOM 1046 N N . THR A 1 136 ? -6.880 -20.736 -1.063 1.00 88.88 136 THR A N 1
ATOM 1047 C CA . THR A 1 136 ? -6.918 -22.029 -1.762 1.00 88.88 136 THR A CA 1
ATOM 1048 C C . THR A 1 136 ? -6.088 -22.011 -3.047 1.00 88.88 136 THR A C 1
ATOM 1050 O O . THR A 1 136 ? -5.361 -22.962 -3.322 1.00 88.88 136 THR A O 1
ATOM 1053 N N . ARG A 1 137 ? -6.143 -20.922 -3.828 1.00 83.75 137 ARG A N 1
ATOM 1054 C CA . ARG A 1 137 ? -5.312 -20.775 -5.033 1.00 83.75 137 ARG A CA 1
ATOM 1055 C C . ARG A 1 137 ? -3.822 -20.715 -4.686 1.00 83.75 137 ARG A C 1
ATOM 1057 O O . ARG A 1 137 ? -3.028 -21.381 -5.341 1.00 83.75 137 ARG A O 1
ATOM 1064 N N . ALA A 1 138 ? -3.446 -19.965 -3.651 1.00 85.88 138 ALA A N 1
ATOM 1065 C CA . ALA A 1 138 ? -2.063 -19.891 -3.188 1.00 85.88 138 ALA A CA 1
ATOM 1066 C C . ALA A 1 138 ? -1.547 -21.254 -2.691 1.00 85.88 138 ALA A C 1
ATOM 1068 O O . ALA A 1 138 ? -0.440 -21.654 -3.042 1.00 85.88 138 ALA A O 1
ATOM 1069 N N . GLU A 1 139 ? -2.358 -21.993 -1.932 1.00 93.31 139 GLU A N 1
ATOM 1070 C CA . GLU A 1 139 ? -2.043 -23.353 -1.479 1.00 93.31 139 GLU A CA 1
ATOM 1071 C C . GLU A 1 139 ? -1.848 -24.314 -2.660 1.00 93.31 139 GLU A C 1
ATOM 1073 O O . GLU A 1 139 ? -0.891 -25.087 -2.663 1.00 93.31 139 GLU A O 1
ATOM 1078 N N . ALA A 1 140 ? -2.691 -24.227 -3.695 1.00 92.44 140 ALA A N 1
ATOM 1079 C CA . ALA A 1 140 ? -2.536 -25.023 -4.912 1.00 92.44 140 ALA A CA 1
ATOM 1080 C C . ALA A 1 140 ? -1.222 -24.707 -5.647 1.00 92.44 140 ALA A C 1
ATOM 1082 O O . ALA A 1 140 ? -0.492 -25.625 -6.007 1.00 92.44 140 ALA A O 1
ATOM 1083 N N . MET A 1 141 ? -0.873 -23.424 -5.801 1.00 89.75 141 MET A N 1
ATOM 1084 C CA . MET A 1 141 ? 0.390 -23.012 -6.433 1.00 89.75 141 MET A CA 1
ATOM 1085 C C . MET A 1 141 ? 1.618 -23.515 -5.663 1.00 89.75 141 MET A C 1
ATOM 1087 O O . MET A 1 141 ? 2.609 -23.914 -6.273 1.00 89.75 141 MET A O 1
ATOM 1091 N N . LEU A 1 142 ? 1.563 -23.513 -4.328 1.00 93.19 142 LEU A N 1
ATOM 1092 C CA . LEU A 1 142 ? 2.633 -24.062 -3.493 1.00 93.19 142 LEU A CA 1
ATOM 1093 C C . LEU A 1 142 ? 2.747 -25.583 -3.651 1.00 93.19 142 LEU A C 1
ATOM 1095 O O . LEU A 1 142 ? 3.857 -26.086 -3.807 1.00 93.19 142 LEU A O 1
ATOM 1099 N N . ALA A 1 143 ? 1.622 -26.301 -3.677 1.00 93.44 143 ALA A N 1
ATOM 1100 C CA . ALA A 1 143 ? 1.608 -27.747 -3.894 1.00 93.44 143 ALA A CA 1
ATOM 1101 C C . ALA A 1 143 ? 2.141 -28.131 -5.287 1.00 93.44 143 ALA A C 1
ATOM 1103 O O . ALA A 1 143 ? 2.886 -29.101 -5.422 1.00 93.44 143 ALA A O 1
ATOM 1104 N N . GLU A 1 144 ? 1.799 -27.359 -6.321 1.00 90.00 144 GLU A N 1
ATOM 1105 C CA . GLU A 1 144 ? 2.334 -27.535 -7.676 1.00 90.00 144 GLU A CA 1
ATOM 1106 C C . GLU A 1 144 ? 3.850 -27.297 -7.728 1.00 90.00 144 GLU A C 1
ATOM 1108 O O . GLU A 1 144 ? 4.573 -28.077 -8.350 1.00 90.00 144 GLU A O 1
ATOM 1113 N N . ALA A 1 145 ? 4.346 -26.257 -7.049 1.00 90.94 145 ALA A N 1
ATOM 1114 C CA . ALA A 1 145 ? 5.775 -25.967 -6.969 1.00 90.94 145 ALA A CA 1
ATOM 1115 C C . ALA A 1 145 ? 6.550 -27.069 -6.225 1.00 90.94 145 ALA A C 1
ATOM 1117 O O . ALA A 1 145 ? 7.593 -27.511 -6.706 1.00 90.94 145 ALA A O 1
ATOM 1118 N N . GLU A 1 146 ? 6.020 -27.561 -5.101 1.00 89.81 146 GLU A N 1
ATOM 1119 C CA . GLU A 1 146 ? 6.612 -28.669 -4.340 1.00 89.81 146 GLU A CA 1
ATOM 1120 C C . GLU A 1 146 ? 6.637 -29.967 -5.166 1.00 89.81 146 GLU A C 1
ATOM 1122 O O . GLU A 1 146 ? 7.653 -30.662 -5.216 1.00 89.81 146 GLU A O 1
ATOM 1127 N N . ALA A 1 147 ? 5.554 -30.271 -5.891 1.00 86.50 147 ALA A N 1
ATOM 1128 C CA . ALA A 1 147 ? 5.498 -31.429 -6.781 1.00 86.50 147 ALA A CA 1
ATOM 1129 C C . ALA A 1 147 ? 6.512 -31.329 -7.935 1.00 86.50 147 ALA A C 1
ATOM 1131 O O . ALA A 1 147 ? 7.137 -32.330 -8.296 1.00 86.50 147 ALA A O 1
ATOM 1132 N N . ALA A 1 148 ? 6.708 -30.134 -8.498 1.00 85.19 148 ALA A N 1
ATOM 1133 C CA . ALA A 1 148 ? 7.713 -29.895 -9.530 1.00 85.19 148 ALA A CA 1
ATOM 1134 C C . ALA A 1 148 ? 9.146 -30.059 -8.989 1.00 85.19 148 ALA A C 1
ATOM 1136 O O . ALA A 1 148 ? 9.988 -30.658 -9.658 1.00 85.19 148 ALA A O 1
ATOM 1137 N N . GLU A 1 149 ? 9.423 -29.592 -7.770 1.00 80.75 149 GLU A N 1
ATOM 1138 C CA . GLU A 1 149 ? 10.724 -29.770 -7.112 1.00 80.75 149 GLU A CA 1
ATOM 1139 C C . GLU A 1 149 ? 11.031 -31.256 -6.840 1.00 80.75 149 GLU A C 1
ATOM 1141 O O . GLU A 1 149 ? 12.130 -31.745 -7.128 1.00 80.75 149 GLU A O 1
ATOM 1146 N N . LEU A 1 150 ? 10.037 -32.019 -6.376 1.00 73.94 150 LEU A N 1
ATOM 1147 C CA . LEU A 1 150 ? 10.144 -33.469 -6.177 1.00 73.94 150 LEU A CA 1
ATOM 1148 C C . LEU A 1 150 ? 10.353 -34.229 -7.499 1.00 73.94 150 LEU A C 1
ATOM 1150 O O . LEU A 1 150 ? 11.117 -35.195 -7.541 1.00 73.94 150 LEU A O 1
ATOM 1154 N N . ALA A 1 151 ? 9.737 -33.783 -8.597 1.00 70.31 151 ALA A N 1
ATOM 1155 C CA . ALA A 1 151 ? 9.950 -34.381 -9.913 1.00 70.31 151 ALA A CA 1
ATOM 1156 C C . ALA A 1 151 ? 11.401 -34.185 -10.396 1.00 70.31 151 ALA A C 1
ATOM 1158 O O . ALA A 1 151 ? 12.048 -35.154 -10.798 1.00 70.31 151 ALA A O 1
ATOM 1159 N N . VAL A 1 152 ? 11.953 -32.973 -10.256 1.00 69.19 152 VAL A N 1
ATOM 1160 C CA . VAL A 1 152 ? 13.338 -32.646 -10.653 1.00 69.19 152 VAL A CA 1
ATOM 1161 C C . VAL A 1 152 ? 14.377 -33.445 -9.857 1.00 69.19 152 VAL A C 1
ATOM 1163 O O . VAL A 1 152 ? 15.394 -33.860 -10.412 1.00 69.19 152 VAL A O 1
ATOM 1166 N N . THR A 1 153 ? 14.128 -33.708 -8.572 1.00 59.62 153 THR A N 1
ATOM 1167 C CA . THR A 1 153 ? 15.039 -34.521 -7.743 1.00 59.62 153 THR A CA 1
ATOM 1168 C C . THR A 1 153 ? 14.936 -36.023 -8.031 1.00 59.62 153 THR A C 1
ATOM 1170 O O . THR A 1 153 ? 15.921 -36.743 -7.860 1.00 59.62 153 THR A O 1
ATOM 1173 N N . SER A 1 154 ? 13.789 -36.503 -8.527 1.00 55.22 154 SER A N 1
ATOM 1174 C CA . SER A 1 154 ? 13.583 -37.915 -8.885 1.00 55.22 154 SER A CA 1
ATOM 1175 C C . SER A 1 154 ? 14.179 -38.311 -10.245 1.00 55.22 154 SER A C 1
ATOM 1177 O O . SER A 1 154 ? 14.665 -39.434 -10.392 1.00 55.22 154 SER A O 1
ATOM 1179 N N . ASP A 1 155 ? 14.241 -37.388 -11.211 1.00 51.84 155 ASP A N 1
ATOM 1180 C CA . ASP A 1 155 ? 14.885 -37.620 -12.515 1.00 51.84 155 ASP A CA 1
ATOM 1181 C C . ASP A 1 155 ? 16.427 -37.654 -12.433 1.00 51.84 155 ASP A C 1
ATOM 1183 O O . ASP A 1 155 ? 17.087 -38.200 -13.317 1.00 51.84 155 ASP A O 1
ATOM 1187 N N . ALA A 1 156 ? 17.023 -37.162 -11.340 1.00 51.22 156 ALA A N 1
ATOM 1188 C CA . ALA A 1 156 ? 18.461 -37.281 -11.074 1.00 51.22 156 ALA A CA 1
ATOM 1189 C C . ALA A 1 156 ? 18.886 -38.671 -10.544 1.00 51.22 156 ALA A C 1
ATOM 1191 O O . ALA A 1 156 ? 20.081 -38.940 -10.412 1.00 51.22 156 ALA A O 1
ATOM 1192 N N . ALA A 1 157 ? 17.939 -39.574 -10.257 1.00 44.91 157 ALA A N 1
ATOM 1193 C CA . ALA A 1 157 ? 18.196 -40.916 -9.730 1.00 44.91 157 ALA A CA 1
ATOM 1194 C C . ALA A 1 157 ? 17.888 -42.022 -10.757 1.00 44.91 157 ALA A C 1
ATOM 1196 O O . ALA A 1 157 ? 17.193 -42.994 -10.460 1.00 44.91 157 ALA A O 1
ATOM 1197 N N . LYS A 1 158 ? 18.432 -41.911 -11.974 1.00 35.09 158 LYS A N 1
ATOM 1198 C CA . LYS A 1 158 ? 18.517 -43.044 -12.907 1.00 35.09 158 LYS A CA 1
ATOM 1199 C C . LYS A 1 158 ? 19.981 -43.483 -13.032 1.00 35.09 158 LYS A C 1
ATOM 1201 O O . LYS A 1 158 ? 20.805 -42.686 -13.470 1.00 35.09 158 LYS A O 1
ATOM 1206 N N . PRO A 1 159 ? 20.347 -44.718 -12.636 1.00 41.38 159 PRO A N 1
ATOM 1207 C CA . PRO A 1 159 ? 21.722 -45.177 -12.741 1.00 41.38 159 PRO A CA 1
ATOM 1208 C C . PRO A 1 159 ? 21.981 -45.606 -14.185 1.00 41.38 159 PRO A C 1
ATOM 1210 O O . PRO A 1 159 ? 21.546 -46.677 -14.615 1.00 41.38 159 PRO A O 1
ATOM 1213 N N . ASP A 1 160 ? 22.689 -44.771 -14.942 1.00 36.41 160 ASP A N 1
ATOM 1214 C CA . ASP A 1 160 ? 23.214 -45.159 -16.246 1.00 36.41 160 ASP A CA 1
ATOM 1215 C C . ASP A 1 160 ? 24.331 -46.190 -16.060 1.00 36.41 160 ASP A C 1
ATOM 1217 O O . ASP A 1 160 ? 25.497 -45.896 -15.786 1.00 36.41 160 ASP A O 1
ATOM 1221 N N . ALA A 1 161 ? 23.939 -47.452 -16.206 1.00 37.34 161 ALA A N 1
ATOM 1222 C CA . ALA A 1 161 ? 24.850 -48.547 -16.437 1.00 37.34 161 ALA A CA 1
ATOM 1223 C C . ALA A 1 161 ? 25.459 -48.441 -17.848 1.00 37.34 161 ALA A C 1
ATOM 1225 O O . ALA A 1 161 ? 24.750 -48.313 -18.843 1.00 37.34 161 ALA A O 1
ATOM 1226 N N . ALA A 1 162 ? 26.779 -48.641 -17.893 1.00 35.75 162 ALA A N 1
ATOM 1227 C CA . ALA A 1 162 ? 27.599 -49.023 -19.045 1.00 35.75 162 ALA A CA 1
ATOM 1228 C C . ALA A 1 162 ? 28.083 -47.914 -20.007 1.00 35.75 162 ALA A C 1
ATOM 1230 O O . ALA A 1 162 ? 27.566 -47.731 -21.105 1.00 35.75 162 ALA A O 1
ATOM 1231 N N . LYS A 1 163 ? 29.258 -47.352 -19.688 1.00 36.19 163 LYS A N 1
ATOM 1232 C CA . LYS A 1 163 ? 30.526 -47.709 -20.368 1.00 36.19 163 LYS A CA 1
ATOM 1233 C C . LYS A 1 163 ? 31.722 -47.251 -19.526 1.00 36.19 163 LYS A C 1
ATOM 1235 O O . LYS A 1 163 ? 32.041 -46.073 -19.451 1.00 36.19 163 LYS A O 1
ATOM 1240 N N . SER A 1 164 ? 32.360 -48.225 -18.878 1.00 32.19 164 SER A N 1
ATOM 1241 C CA . SER A 1 164 ? 33.619 -48.079 -18.152 1.00 32.19 164 SER A CA 1
ATOM 1242 C C . SER A 1 164 ? 34.769 -48.384 -19.110 1.00 32.19 164 SER A C 1
ATOM 1244 O O . SER A 1 164 ? 34.939 -49.530 -19.521 1.00 32.19 164 SER A O 1
ATOM 1246 N N . GLU A 1 165 ? 35.554 -47.363 -19.454 1.00 37.84 165 GLU A N 1
ATOM 1247 C CA . GLU A 1 165 ? 36.973 -47.556 -19.730 1.00 37.84 165 GLU A CA 1
ATOM 1248 C C . GLU A 1 165 ? 37.747 -47.326 -18.432 1.00 37.84 165 GLU A C 1
ATOM 1250 O O . GLU A 1 165 ? 37.563 -46.358 -17.696 1.00 37.84 165 GLU A O 1
ATOM 1255 N N . THR A 1 166 ? 38.570 -48.316 -18.128 1.00 30.58 166 THR A N 1
ATOM 1256 C CA . THR A 1 166 ? 39.369 -48.475 -16.927 1.00 30.58 166 THR A CA 1
ATOM 1257 C C . THR A 1 166 ? 40.464 -47.414 -16.814 1.00 30.58 166 THR A C 1
ATOM 1259 O O . THR A 1 166 ? 41.399 -47.409 -17.610 1.00 30.58 166 THR A O 1
ATOM 1262 N N . LYS A 1 167 ? 40.468 -46.648 -15.716 1.00 34.59 167 LYS A N 1
ATOM 1263 C CA . LYS A 1 167 ? 41.701 -46.443 -14.940 1.00 34.59 167 LYS A CA 1
ATOM 1264 C C . LYS A 1 167 ? 41.383 -46.170 -13.474 1.00 34.59 167 LYS A C 1
ATOM 1266 O O 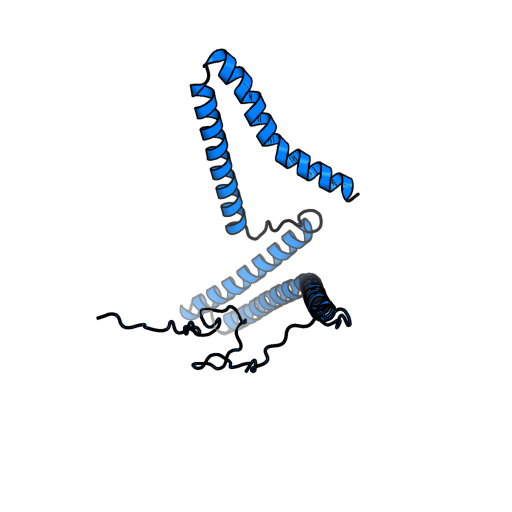. LYS A 1 167 ? 40.949 -45.093 -13.087 1.00 34.59 167 LYS A O 1
ATOM 1271 N N . ALA A 1 168 ? 41.614 -47.200 -12.672 1.00 39.00 168 ALA A N 1
ATOM 1272 C CA . ALA A 1 168 ? 41.550 -47.161 -11.227 1.00 39.00 168 ALA A CA 1
ATOM 1273 C C . ALA A 1 168 ? 42.582 -46.187 -10.644 1.00 39.00 168 ALA A C 1
ATOM 1275 O O . ALA A 1 168 ? 43.762 -46.247 -10.987 1.00 39.00 168 ALA A O 1
ATOM 1276 N N . THR A 1 169 ? 42.168 -45.389 -9.666 1.00 31.72 169 THR A N 1
ATOM 1277 C CA . THR A 1 169 ? 42.834 -45.380 -8.358 1.00 31.72 169 THR A CA 1
ATOM 1278 C C . THR A 1 169 ? 41.772 -45.080 -7.305 1.00 31.72 169 THR A C 1
ATOM 1280 O O . THR A 1 169 ? 41.154 -44.023 -7.318 1.00 31.72 169 THR A O 1
ATOM 1283 N N . ALA A 1 170 ? 41.520 -46.060 -6.443 1.00 38.25 170 ALA A N 1
ATOM 1284 C CA . ALA A 1 170 ? 40.605 -45.963 -5.319 1.00 38.25 170 ALA A CA 1
ATOM 1285 C C . ALA A 1 170 ? 41.367 -45.525 -4.061 1.00 38.25 170 ALA A C 1
ATOM 1287 O O . ALA A 1 170 ? 42.389 -46.125 -3.732 1.00 38.25 170 ALA A O 1
ATOM 1288 N N . ALA A 1 171 ? 40.830 -44.531 -3.354 1.00 38.19 171 ALA A N 1
ATOM 1289 C CA . ALA A 1 171 ? 40.901 -44.349 -1.900 1.00 38.19 171 ALA A CA 1
ATOM 1290 C C . ALA A 1 171 ? 39.806 -43.332 -1.494 1.00 38.19 171 ALA A C 1
ATOM 1292 O O . ALA A 1 171 ? 39.411 -42.517 -2.325 1.00 38.19 171 ALA A O 1
ATOM 1293 N N . PRO A 1 172 ? 39.228 -43.439 -0.286 1.00 40.31 172 PRO A N 1
ATOM 1294 C CA . PRO A 1 172 ? 37.783 -43.373 -0.094 1.00 40.31 172 PRO A CA 1
ATOM 1295 C C . PRO A 1 172 ? 37.241 -41.949 0.046 1.00 40.31 172 PRO A C 1
ATOM 1297 O O . PRO A 1 172 ? 37.784 -41.132 0.787 1.00 40.31 172 PRO A O 1
ATOM 1300 N N . ALA A 1 173 ? 36.099 -41.704 -0.595 1.00 39.84 173 ALA A N 1
ATOM 1301 C CA . ALA A 1 173 ? 35.221 -40.593 -0.271 1.00 39.84 173 ALA A CA 1
ATOM 1302 C C . ALA A 1 173 ? 34.589 -40.858 1.104 1.00 39.84 173 ALA A C 1
ATOM 1304 O O . ALA A 1 173 ? 33.648 -41.635 1.246 1.00 39.84 173 ALA A O 1
ATOM 1305 N N . THR A 1 174 ? 35.151 -40.249 2.144 1.00 40.88 174 THR A N 1
ATOM 1306 C CA . THR A 1 174 ? 34.411 -40.009 3.379 1.00 40.88 174 THR A CA 1
ATOM 1307 C C . THR A 1 174 ? 33.579 -38.755 3.176 1.00 40.88 174 THR A C 1
ATOM 1309 O O . THR A 1 174 ? 34.143 -37.667 3.057 1.00 40.88 174 THR A O 1
ATOM 1312 N N . GLU A 1 175 ? 32.256 -38.908 3.180 1.00 51.84 175 GLU A N 1
ATOM 1313 C CA . GLU A 1 175 ? 31.274 -37.838 3.382 1.00 51.84 175 GLU A CA 1
ATOM 1314 C C . GLU A 1 175 ? 31.454 -37.221 4.785 1.00 51.84 175 GLU A C 1
ATOM 1316 O O . GLU A 1 175 ? 30.643 -37.382 5.696 1.00 51.84 175 GLU A O 1
ATOM 1321 N N . ALA A 1 176 ? 32.583 -36.553 5.011 1.00 63.94 176 ALA A N 1
ATOM 1322 C CA . ALA A 1 176 ? 32.858 -35.850 6.248 1.00 63.94 176 ALA A CA 1
ATOM 1323 C C . ALA A 1 176 ? 32.163 -34.485 6.183 1.00 63.94 176 ALA A C 1
ATOM 1325 O O . ALA A 1 176 ? 32.611 -33.564 5.499 1.00 63.94 176 ALA A O 1
ATOM 1326 N N . GLY A 1 177 ? 31.045 -34.354 6.901 1.00 79.94 177 GLY A N 1
ATOM 1327 C CA . GLY A 1 177 ? 30.398 -33.063 7.125 1.00 79.94 177 GLY A CA 1
ATOM 1328 C C . GLY A 1 177 ? 31.354 -32.042 7.757 1.00 79.94 177 GLY A C 1
ATOM 1329 O O . GLY A 1 177 ? 32.401 -32.386 8.304 1.00 79.94 177 GLY A O 1
ATOM 1330 N N . CYS A 1 178 ? 30.987 -30.759 7.707 1.00 87.12 178 CYS A N 1
ATOM 1331 C CA . CYS A 1 178 ? 31.798 -29.672 8.261 1.00 87.12 178 CYS A CA 1
ATOM 1332 C C . CYS A 1 178 ? 32.283 -29.994 9.693 1.00 87.12 178 CYS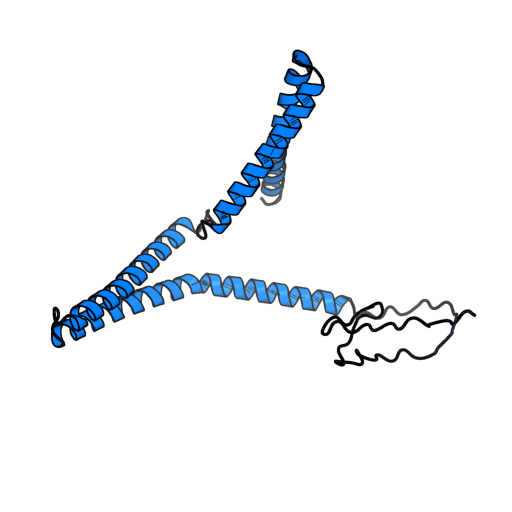 A C 1
ATOM 1334 O O . CYS A 1 178 ? 31.444 -30.230 10.562 1.00 87.12 178 CYS A O 1
ATOM 1336 N N . PRO A 1 179 ? 33.584 -29.895 10.016 1.00 85.94 179 PRO A N 1
ATOM 1337 C CA . PRO A 1 179 ? 34.101 -30.283 11.334 1.00 85.94 179 PRO A CA 1
ATOM 1338 C C . PRO A 1 179 ? 33.552 -29.425 12.487 1.00 85.94 179 PRO A C 1
ATOM 1340 O O . PRO A 1 179 ? 33.574 -29.842 13.640 1.00 85.94 179 PRO A O 1
ATOM 1343 N N . LYS A 1 180 ? 33.034 -28.226 12.190 1.00 87.50 180 LYS A N 1
ATOM 1344 C CA . LYS A 1 180 ? 32.480 -27.301 13.190 1.00 87.50 180 LYS A CA 1
ATOM 1345 C C . LYS A 1 180 ? 30.997 -27.530 13.487 1.00 87.50 180 LYS A C 1
ATOM 1347 O O . LYS A 1 180 ? 30.558 -27.302 14.606 1.00 87.50 180 LYS A O 1
ATOM 1352 N N . CYS A 1 181 ? 30.201 -27.877 12.478 1.00 90.62 181 CYS A N 1
ATOM 1353 C CA . CYS A 1 181 ? 28.735 -27.909 12.605 1.00 90.62 181 CYS A CA 1
ATOM 1354 C C . CYS A 1 181 ? 28.070 -29.116 11.933 1.00 90.62 181 CYS A C 1
ATOM 1356 O O . CYS A 1 181 ? 26.848 -29.145 11.813 1.00 90.62 181 CYS A O 1
ATOM 1358 N N . GLN A 1 182 ? 28.878 -30.058 11.443 1.00 89.50 182 GLN A N 1
ATOM 1359 C CA . GLN A 1 182 ? 28.493 -31.319 10.801 1.00 89.50 182 GLN A CA 1
ATOM 1360 C C . GLN A 1 182 ? 27.573 -31.180 9.582 1.00 89.50 182 GLN A C 1
ATOM 1362 O O . GLN A 1 182 ? 27.065 -32.167 9.068 1.00 89.50 182 GLN A O 1
ATOM 1367 N N . THR A 1 183 ? 27.382 -29.962 9.071 1.00 91.31 183 THR A N 1
ATOM 1368 C CA . THR A 1 183 ? 26.594 -29.737 7.856 1.00 91.31 183 THR A CA 1
ATOM 1369 C C . THR A 1 183 ? 27.312 -30.355 6.668 1.00 91.31 183 THR A C 1
ATOM 1371 O O . THR A 1 183 ? 28.490 -30.057 6.454 1.00 91.31 183 THR A O 1
ATOM 1374 N N . LEU A 1 184 ? 26.597 -31.181 5.908 1.00 92.44 184 LEU A N 1
ATOM 1375 C CA . LEU A 1 184 ? 27.048 -31.708 4.625 1.00 92.44 184 LEU A CA 1
ATOM 1376 C C . LEU A 1 184 ? 27.131 -30.552 3.622 1.00 92.44 184 LEU A C 1
ATOM 1378 O O . LEU A 1 184 ? 26.180 -29.779 3.472 1.00 92.44 184 LEU A O 1
ATOM 1382 N N . ASN A 1 185 ? 28.294 -30.394 3.000 1.00 85.69 185 ASN A N 1
ATOM 1383 C CA . ASN A 1 185 ? 28.543 -29.374 1.984 1.00 85.69 185 ASN A CA 1
ATOM 1384 C C . ASN A 1 185 ? 28.904 -30.079 0.682 1.00 85.69 185 ASN A C 1
ATOM 1386 O O . ASN A 1 185 ? 29.368 -31.218 0.717 1.00 85.69 185 ASN A O 1
ATOM 1390 N N . ASP A 1 186 ? 28.687 -29.385 -0.427 1.00 86.06 186 ASP A N 1
ATOM 1391 C CA . ASP A 1 186 ? 29.026 -29.861 -1.763 1.00 86.06 186 ASP A CA 1
ATOM 1392 C C . ASP A 1 186 ? 30.537 -30.147 -1.864 1.00 86.06 186 ASP A C 1
ATOM 1394 O O . ASP A 1 186 ? 31.342 -29.548 -1.142 1.00 86.06 186 ASP A O 1
ATOM 1398 N N . GLU A 1 187 ? 30.941 -31.080 -2.728 1.00 81.06 187 GLU A N 1
ATOM 1399 C CA . GLU A 1 187 ? 32.327 -31.581 -2.785 1.00 81.06 187 GLU A CA 1
ATOM 1400 C C . GLU A 1 187 ? 33.361 -30.485 -3.111 1.00 81.06 187 GLU A C 1
ATOM 1402 O O . GLU A 1 187 ? 34.532 -30.555 -2.721 1.00 81.06 187 GLU A O 1
ATOM 1407 N N . ASP A 1 188 ? 32.940 -29.428 -3.800 1.00 79.81 188 ASP A N 1
ATOM 1408 C CA . ASP A 1 188 ? 33.775 -28.294 -4.169 1.00 79.81 188 ASP A CA 1
ATOM 1409 C C . ASP A 1 188 ? 33.753 -27.143 -3.144 1.00 79.81 188 ASP A C 1
ATOM 1411 O O . ASP A 1 188 ? 34.591 -26.235 -3.243 1.00 79.81 188 ASP A O 1
ATOM 1415 N N . ALA A 1 189 ? 32.910 -27.212 -2.106 1.00 86.38 189 ALA A N 1
ATOM 1416 C CA . ALA A 1 189 ? 32.713 -26.143 -1.133 1.00 86.38 189 ALA A CA 1
ATOM 1417 C C . ALA A 1 189 ? 34.019 -25.728 -0.425 1.00 86.38 189 ALA A C 1
ATOM 1419 O O . ALA A 1 189 ? 34.691 -26.509 0.252 1.00 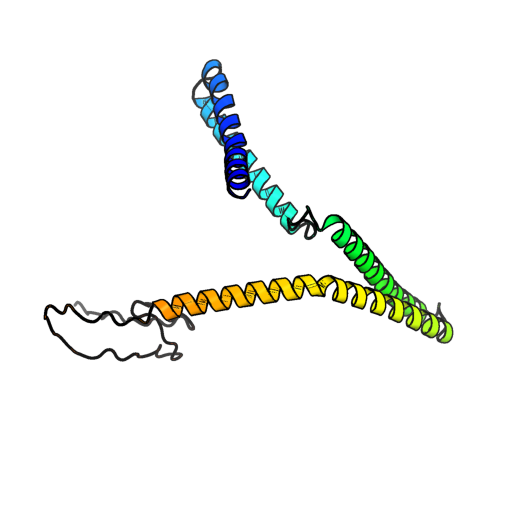86.38 189 ALA A O 1
ATOM 1420 N N . VAL A 1 190 ? 34.377 -24.444 -0.546 1.00 90.44 190 VAL A N 1
ATOM 1421 C CA . VAL A 1 190 ? 35.537 -23.849 0.150 1.00 90.44 190 VAL A CA 1
ATOM 1422 C C . VAL A 1 190 ? 35.174 -23.442 1.583 1.00 90.44 190 VAL A C 1
ATOM 1424 O O . VAL A 1 190 ? 36.016 -23.497 2.483 1.00 90.44 190 VAL A O 1
ATOM 1427 N N . PHE A 1 191 ? 33.908 -23.082 1.810 1.00 91.12 191 PHE A N 1
ATOM 1428 C CA . PHE A 1 191 ? 33.348 -22.697 3.104 1.00 91.12 191 PHE A CA 1
ATOM 1429 C C . PHE A 1 191 ? 32.061 -23.476 3.381 1.00 91.12 191 PHE A C 1
ATOM 1431 O O . PHE A 1 191 ? 31.321 -23.820 2.465 1.00 91.12 191 PHE A O 1
ATOM 1438 N N . CYS A 1 192 ? 31.763 -23.722 4.654 1.00 92.50 192 CYS A N 1
ATOM 1439 C CA . CYS A 1 192 ? 30.520 -24.362 5.057 1.00 92.50 192 CYS A CA 1
ATOM 1440 C C . CYS A 1 192 ? 29.316 -23.432 4.854 1.00 92.50 192 CYS A C 1
ATOM 1442 O O . CYS A 1 192 ? 29.288 -22.339 5.428 1.00 92.50 192 CYS A O 1
ATOM 1444 N N . LYS A 1 193 ? 28.280 -23.914 4.150 1.00 92.56 193 LYS A N 1
ATOM 1445 C CA . LYS A 1 193 ? 27.060 -23.147 3.829 1.00 92.56 193 LYS A CA 1
ATOM 1446 C C . LYS A 1 193 ? 26.243 -22.705 5.044 1.00 92.56 193 LYS A C 1
ATOM 1448 O O . LYS A 1 193 ? 25.450 -21.778 4.949 1.00 92.56 193 LYS A O 1
ATOM 1453 N N . ARG A 1 194 ? 26.436 -23.356 6.196 1.00 90.44 194 ARG A N 1
ATOM 1454 C CA . ARG A 1 194 ? 25.715 -23.038 7.436 1.00 90.44 194 ARG A CA 1
ATOM 1455 C C . ARG A 1 194 ? 26.494 -22.125 8.376 1.00 90.44 194 ARG A C 1
ATOM 1457 O O . ARG A 1 194 ? 25.912 -21.217 8.954 1.00 90.44 194 ARG A O 1
ATOM 1464 N N . CYS A 1 195 ? 27.782 -22.390 8.598 1.00 91.50 195 CYS A N 1
ATOM 1465 C CA . CYS A 1 195 ? 28.541 -21.737 9.674 1.00 91.50 195 CYS A CA 1
ATOM 1466 C C . CYS A 1 195 ? 29.766 -20.937 9.207 1.00 91.50 195 CYS A C 1
ATOM 1468 O O . CYS A 1 195 ? 30.489 -20.404 10.052 1.00 91.50 195 CYS A O 1
ATOM 1470 N N . GLY A 1 196 ? 30.035 -20.894 7.897 1.00 87.69 196 GLY A N 1
ATOM 1471 C CA . GLY A 1 196 ? 31.146 -20.140 7.306 1.00 87.69 196 GLY A CA 1
ATOM 1472 C C . GLY A 1 196 ? 32.543 -20.704 7.589 1.00 87.69 196 GLY A C 1
ATOM 1473 O O . GLY A 1 196 ? 33.538 -20.055 7.284 1.00 87.69 196 GLY A O 1
ATOM 1474 N N . HIS A 1 197 ? 32.659 -21.897 8.182 1.00 88.38 197 HIS A N 1
ATOM 1475 C CA . HIS A 1 197 ? 33.957 -22.524 8.447 1.00 88.38 197 HIS A CA 1
ATOM 1476 C C . HIS A 1 197 ? 34.641 -22.952 7.142 1.00 88.38 197 HIS A C 1
ATOM 1478 O O . HIS A 1 197 ? 34.002 -23.588 6.307 1.00 88.38 197 HIS A O 1
ATOM 1484 N N . ARG A 1 198 ? 35.929 -22.630 6.970 1.00 90.81 198 ARG A N 1
ATOM 1485 C CA . ARG A 1 198 ? 36.703 -23.004 5.776 1.00 90.81 198 ARG A CA 1
ATOM 1486 C C . ARG A 1 198 ? 36.989 -24.509 5.792 1.00 90.81 198 ARG A C 1
ATOM 1488 O O . ARG A 1 198 ? 37.500 -25.012 6.784 1.00 90.81 198 ARG A O 1
ATOM 1495 N N . LEU A 1 199 ? 36.631 -25.217 4.723 1.00 86.25 199 LEU A N 1
ATOM 1496 C CA . LEU A 1 199 ? 36.688 -26.686 4.653 1.00 86.25 199 LEU A CA 1
ATOM 1497 C C . LEU A 1 199 ? 37.985 -27.206 4.019 1.00 86.25 199 LEU A C 1
ATOM 1499 O O . LEU A 1 199 ? 38.429 -28.303 4.342 1.00 86.25 199 LEU A O 1
ATOM 1503 N N . LYS A 1 200 ? 38.613 -26.409 3.147 1.00 80.31 200 LYS A N 1
ATOM 1504 C CA . LYS A 1 200 ? 39.893 -26.735 2.505 1.00 80.31 200 LYS A CA 1
ATOM 1505 C C . LYS A 1 200 ? 41.029 -26.022 3.244 1.00 80.31 200 LYS A C 1
ATOM 1507 O O . LYS A 1 200 ? 41.068 -24.790 3.272 1.00 80.31 200 LYS A O 1
ATOM 1512 N N . ALA A 1 201 ? 41.925 -26.793 3.858 1.00 60.56 201 ALA A N 1
ATOM 1513 C CA . ALA A 1 201 ? 43.189 -26.294 4.388 1.00 60.56 201 ALA A CA 1
ATOM 1514 C C . ALA A 1 201 ? 44.236 -26.323 3.266 1.00 60.56 201 ALA A C 1
ATOM 1516 O O . ALA A 1 201 ? 44.464 -27.371 2.666 1.00 60.56 201 ALA A O 1
ATOM 1517 N N . GLU A 1 202 ? 44.855 -25.184 2.963 1.00 51.59 202 GLU A N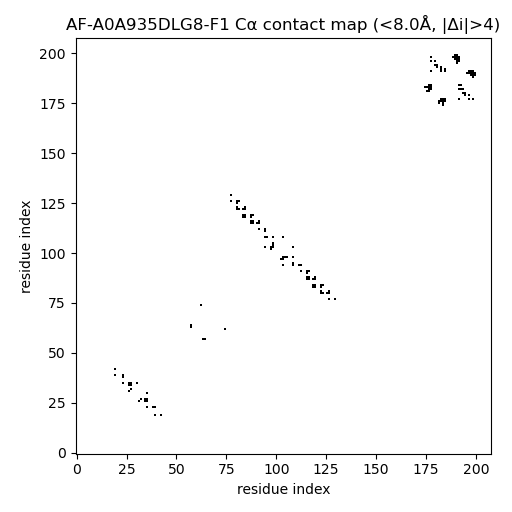 1
ATOM 1518 C CA . GLU A 1 202 ? 46.043 -25.166 2.110 1.00 51.59 202 GLU A CA 1
ATOM 1519 C C . GLU A 1 202 ? 47.242 -25.702 2.900 1.00 51.59 202 GLU A C 1
ATOM 1521 O O . GLU A 1 202 ? 47.436 -25.369 4.072 1.00 51.59 202 GLU A O 1
ATOM 1526 N N . VAL A 1 203 ? 48.032 -26.548 2.238 1.00 42.12 203 VAL A N 1
ATOM 1527 C CA . VAL A 1 203 ? 49.345 -27.006 2.690 1.00 42.12 203 VAL A CA 1
ATOM 1528 C C . VAL A 1 203 ? 50.246 -25.778 2.783 1.00 42.12 203 VAL A C 1
ATOM 1530 O O . VAL A 1 203 ? 50.598 -25.183 1.768 1.00 42.12 203 VAL A O 1
ATOM 1533 N N . ALA A 1 204 ? 50.593 -25.378 4.004 1.00 40.97 204 ALA A N 1
ATOM 1534 C CA . ALA A 1 204 ? 51.678 -24.441 4.235 1.00 40.97 204 ALA A CA 1
ATOM 1535 C C . ALA A 1 204 ? 52.985 -25.171 3.914 1.00 40.97 204 ALA A C 1
ATOM 1537 O O . ALA A 1 204 ? 53.448 -25.969 4.729 1.00 40.97 204 ALA A O 1
ATOM 1538 N N . ASP A 1 205 ? 53.544 -24.934 2.727 1.00 39.16 205 ASP A N 1
ATOM 1539 C CA . ASP A 1 205 ? 54.919 -25.329 2.454 1.00 39.16 205 ASP A CA 1
ATOM 1540 C C . ASP A 1 205 ? 55.858 -24.215 2.912 1.00 39.16 205 ASP A C 1
ATOM 1542 O O . ASP A 1 205 ? 55.706 -23.034 2.585 1.00 39.16 205 ASP A O 1
ATOM 1546 N N . ALA A 1 206 ? 56.780 -24.629 3.765 1.00 43.91 206 ALA A N 1
ATOM 1547 C CA . ALA A 1 206 ? 57.842 -23.829 4.315 1.00 43.91 206 ALA A CA 1
ATOM 1548 C C . ALA A 1 206 ? 58.917 -23.660 3.241 1.00 43.91 206 ALA A C 1
ATOM 1550 O O . ALA A 1 206 ? 59.438 -24.649 2.734 1.00 43.91 206 ALA A O 1
ATOM 1551 N N . THR A 1 207 ? 59.330 -22.428 2.959 1.00 46.50 207 THR A N 1
ATOM 1552 C CA . THR A 1 207 ? 60.614 -22.194 2.290 1.00 46.50 207 THR A CA 1
ATOM 1553 C C . THR A 1 207 ? 61.448 -21.197 3.071 1.00 46.50 207 THR A C 1
ATOM 1555 O O . THR A 1 207 ? 61.021 -20.086 3.381 1.00 46.50 207 THR A O 1
ATOM 1558 N N . THR A 1 208 ? 62.607 -21.745 3.413 1.00 43.78 208 THR A N 1
ATOM 1559 C CA . THR A 1 208 ? 63.853 -21.242 3.982 1.00 43.78 208 THR A CA 1
ATOM 1560 C C . THR A 1 208 ? 64.355 -19.952 3.344 1.00 43.78 208 THR A C 1
ATOM 1562 O O . THR A 1 208 ? 64.118 -19.763 2.130 1.00 43.78 208 THR A O 1
#

Secondary structure (DSSP, 8-state):
-HHHHHHHHHHHHHHHHHHHHHHHHHHHHHH-HHHHHHHHHHHHHHHHHHHHHHHHHHHH-TT--S-TTT-HHHHHHHHHHHHHHHHHHHHHHHHHHHHHTTSS-HHHHHHHHHHHHHHHHHHHHHHHHHHHHHHHHHHHHHHHHHHHHHHHHHHT----------------------TTT-----TT-SB-TTT--B----------